Protein AF-F0V3X4-F1 (afdb_monomer_lite)

Organism: NCBI:txid319633

Foldseek 3Di:
DDDDDDDDDDDDDDDDDDDDDDDDPDDDDDPDDPPPPPPDPQDKDKDAVVWDDPDDQKTWQFWPAPDPVCQQTQKTKIKGAAPDDDDDASDPQWDKDWDDAPPRIIIIMTHDPQWKDKDKDKDFQAVFDKDAADALKKKKKFKAQAWKDKQVPDIHGHRMIIIHFDSHDRMITIHDDPDTRMMIMIMMIHTPDPDRDDYDD

Structure (mmCIF, N/CA/C/O backbone):
data_AF-F0V3X4-F1
#
_entry.id   AF-F0V3X4-F1
#
loop_
_atom_site.group_PDB
_atom_site.id
_atom_site.type_symbol
_atom_site.label_atom_id
_atom_site.label_alt_id
_atom_site.label_comp_id
_atom_site.label_asym_id
_atom_site.label_entity_id
_atom_site.label_seq_id
_atom_site.pdbx_PDB_ins_code
_atom_site.Cartn_x
_atom_site.Cartn_y
_atom_site.Cartn_z
_atom_site.occupancy
_atom_site.B_iso_or_equiv
_atom_site.auth_seq_id
_atom_site.auth_comp_id
_atom_site.auth_asym_id
_atom_site.auth_atom_id
_atom_site.pdbx_PDB_model_num
ATOM 1 N N . MET A 1 1 ? -48.731 44.830 19.935 1.00 39.81 1 MET A N 1
ATOM 2 C CA . MET A 1 1 ? -49.722 45.349 18.970 1.00 39.81 1 MET A CA 1
ATOM 3 C C . MET A 1 1 ? -49.772 44.363 17.802 1.00 39.81 1 MET A C 1
ATOM 5 O O . MET A 1 1 ? -48.757 44.225 17.143 1.00 39.81 1 MET A O 1
ATOM 9 N N . ARG A 1 2 ? -50.899 43.635 17.665 1.00 38.34 2 ARG A N 1
ATOM 10 C CA . ARG A 1 2 ? -51.378 42.778 16.542 1.00 38.34 2 ARG A CA 1
ATOM 11 C C . ARG A 1 2 ? -50.395 41.734 15.959 1.00 38.34 2 ARG A C 1
ATOM 13 O O . ARG A 1 2 ? -49.508 42.092 15.207 1.00 38.34 2 ARG A O 1
ATOM 20 N N . THR A 1 3 ? -50.407 40.462 16.377 1.00 37.03 3 THR A N 1
ATOM 21 C CA . THR A 1 3 ? -51.371 39.356 16.104 1.00 37.03 3 THR A CA 1
ATOM 22 C C . THR A 1 3 ? -51.399 38.887 14.644 1.00 37.03 3 THR A C 1
ATOM 24 O O . THR A 1 3 ? -52.042 39.546 13.839 1.00 37.03 3 THR A O 1
ATOM 27 N N . VAL A 1 4 ? -50.837 37.699 14.358 1.00 42.12 4 VAL A N 1
ATOM 28 C CA . VAL A 1 4 ? -51.401 36.679 13.442 1.00 42.12 4 VAL A CA 1
ATOM 29 C C . VAL A 1 4 ? -50.975 35.286 13.948 1.00 42.12 4 VAL A C 1
ATOM 31 O O . VAL A 1 4 ? -49.793 35.025 14.147 1.00 42.12 4 VAL A O 1
ATOM 34 N N . LEU A 1 5 ? -51.959 34.416 14.188 1.00 45.84 5 LEU A N 1
ATOM 35 C CA . LEU A 1 5 ? -51.861 32.982 14.512 1.00 45.84 5 LEU A CA 1
ATOM 36 C C . LEU A 1 5 ? -52.578 32.178 13.385 1.00 45.84 5 LEU A C 1
ATOM 38 O O . LEU A 1 5 ? -53.144 32.800 12.485 1.00 45.84 5 LEU A O 1
ATOM 42 N N . PRO A 1 6 ? -52.526 30.828 13.374 1.00 49.94 6 PRO A N 1
ATOM 43 C CA . PRO A 1 6 ? -52.265 30.008 12.188 1.00 49.94 6 PRO A CA 1
ATOM 44 C C . PRO A 1 6 ? -53.517 29.413 11.524 1.00 49.94 6 PRO A C 1
ATOM 46 O O . PRO A 1 6 ? -54.565 29.261 12.148 1.00 49.94 6 PRO A O 1
ATOM 49 N N . GLY A 1 7 ? -53.367 28.971 10.272 1.00 39.59 7 GLY A N 1
ATOM 50 C CA . GLY A 1 7 ? -54.366 28.184 9.544 1.00 39.59 7 GLY A CA 1
ATOM 51 C C . GLY A 1 7 ? -54.009 26.696 9.497 1.00 39.59 7 GLY A C 1
ATOM 52 O O . GLY A 1 7 ? -53.076 26.299 8.807 1.00 39.59 7 GLY A O 1
ATOM 53 N N . ARG A 1 8 ? -54.770 25.874 10.228 1.00 38.84 8 ARG A N 1
ATOM 54 C CA . ARG A 1 8 ? -54.878 24.413 10.054 1.00 38.84 8 ARG A CA 1
ATOM 55 C C . ARG A 1 8 ? -55.781 24.097 8.861 1.00 38.84 8 ARG A C 1
ATOM 57 O O . ARG A 1 8 ? -56.777 24.791 8.687 1.00 38.84 8 ARG A O 1
ATOM 64 N N . SER A 1 9 ? -55.532 22.986 8.162 1.00 39.38 9 SER A N 1
ATOM 65 C CA . SER A 1 9 ? -56.577 22.151 7.535 1.00 39.38 9 SER A CA 1
ATOM 66 C C . SER A 1 9 ? -56.034 20.762 7.152 1.00 39.38 9 SER A C 1
ATOM 68 O O . SER A 1 9 ? -55.260 20.620 6.214 1.00 39.38 9 SER A O 1
ATOM 70 N N . SER A 1 10 ? -56.468 19.739 7.890 1.00 42.16 10 SER A N 1
ATOM 71 C CA . SER A 1 10 ? -56.713 18.362 7.410 1.00 42.16 10 SER A CA 1
ATOM 72 C C . SER A 1 10 ? -58.240 18.178 7.422 1.00 42.16 10 SER A C 1
ATOM 74 O O . SER A 1 10 ? -58.879 18.874 8.222 1.00 42.16 10 SER A O 1
ATOM 76 N N . PRO A 1 11 ? -58.866 17.321 6.586 1.00 50.28 11 PRO A N 1
ATOM 77 C CA . 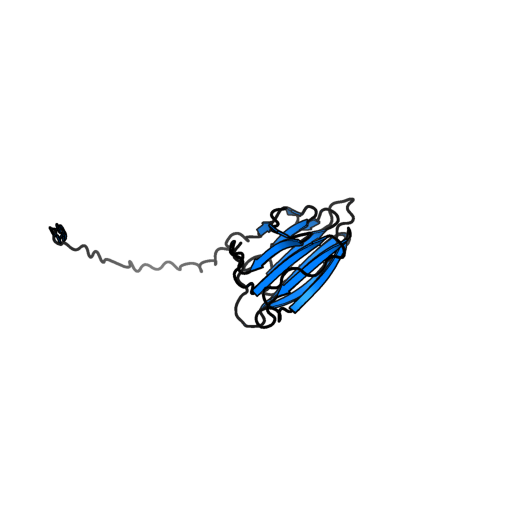PRO A 1 11 ? -58.963 15.861 6.824 1.00 50.28 11 PRO A CA 1
ATOM 78 C C . PRO A 1 11 ? -58.941 15.055 5.483 1.00 50.28 11 PRO A C 1
ATOM 80 O O . PRO A 1 11 ? -58.817 15.658 4.428 1.00 50.28 11 PRO A O 1
ATOM 83 N N . ILE A 1 12 ? -58.953 13.717 5.373 1.00 45.12 12 ILE A N 1
ATOM 84 C CA . ILE A 1 12 ? -59.981 12.717 5.742 1.00 45.12 12 ILE A CA 1
ATOM 85 C C . ILE A 1 12 ? -59.362 11.296 5.603 1.00 45.12 12 ILE A C 1
ATOM 87 O O . ILE A 1 12 ? -58.529 11.086 4.719 1.00 45.12 12 ILE A O 1
ATOM 91 N N . PRO A 1 13 ? -59.776 10.314 6.432 1.00 45.91 13 PRO A N 1
ATOM 92 C CA . PRO A 1 13 ? -59.294 8.933 6.420 1.00 45.91 13 PRO A CA 1
ATOM 93 C C . PRO A 1 13 ? -60.115 8.008 5.500 1.00 45.91 13 PRO A C 1
ATOM 95 O O . PRO A 1 13 ? -61.337 8.122 5.419 1.00 45.91 13 PRO A O 1
ATOM 98 N N . GLY A 1 14 ? -59.440 7.046 4.862 1.00 40.81 14 GLY A N 1
ATOM 99 C CA . GLY A 1 14 ? -60.039 5.990 4.039 1.00 40.81 14 GLY A CA 1
ATOM 100 C C . GLY A 1 14 ? -59.669 4.592 4.546 1.00 40.81 14 GLY A C 1
ATOM 101 O O . GLY A 1 14 ? -58.514 4.289 4.821 1.00 40.81 14 GLY A O 1
ATOM 102 N N . THR A 1 15 ? -60.695 3.773 4.711 1.00 38.06 15 THR A N 1
ATOM 103 C CA . THR A 1 15 ? -60.806 2.467 5.373 1.00 38.06 15 THR A CA 1
ATOM 104 C C . THR A 1 15 ? -60.194 1.256 4.645 1.00 38.06 15 THR A C 1
ATOM 106 O O . THR A 1 15 ? -60.275 1.162 3.429 1.00 38.06 15 THR A O 1
ATOM 109 N N . ARG A 1 16 ? -59.687 0.310 5.466 1.00 38.38 16 ARG A N 1
ATOM 110 C CA . ARG A 1 16 ? -59.656 -1.182 5.397 1.00 38.38 16 ARG A CA 1
ATOM 111 C C . ARG A 1 16 ? -59.785 -1.900 4.035 1.00 38.38 16 ARG A C 1
ATOM 113 O O . ARG A 1 16 ? -60.756 -1.686 3.328 1.00 38.38 16 ARG A O 1
ATOM 120 N N . VAL A 1 17 ? -58.974 -2.957 3.844 1.00 45.62 17 VAL A N 1
ATOM 121 C CA . VAL A 1 17 ? -59.360 -4.402 3.890 1.00 45.62 17 VAL A CA 1
ATOM 122 C C . VAL A 1 17 ? -58.099 -5.289 3.693 1.00 45.62 17 VAL A C 1
ATOM 124 O O . VAL A 1 17 ? -57.135 -4.827 3.084 1.00 45.62 17 VAL A O 1
ATOM 127 N N . PRO A 1 18 ? -58.044 -6.517 4.261 1.00 46.28 18 PRO A N 1
ATOM 128 C CA . PRO A 1 18 ? -56.826 -7.302 4.457 1.00 46.28 18 PRO A CA 1
ATOM 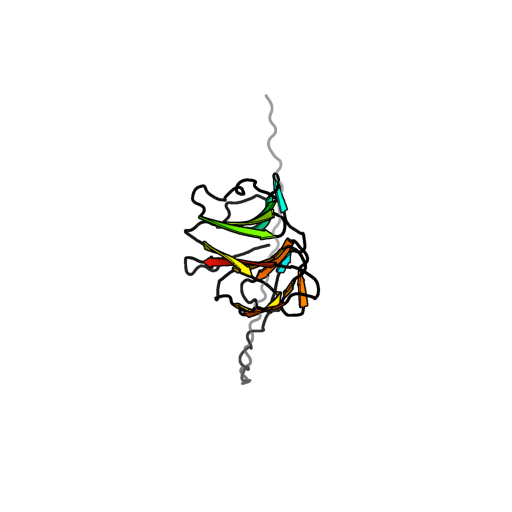129 C C . PRO A 1 18 ? -56.613 -8.377 3.379 1.00 46.28 18 PRO A C 1
ATOM 131 O O . PRO A 1 18 ? -57.564 -8.905 2.811 1.00 46.28 18 PRO A O 1
ATOM 134 N N . GLY A 1 19 ? -55.355 -8.766 3.169 1.00 34.97 19 GLY A N 1
ATOM 135 C CA . GLY A 1 19 ? -54.973 -9.860 2.275 1.00 34.97 19 GLY A CA 1
ATOM 136 C C . GLY A 1 19 ? -53.917 -10.763 2.900 1.00 34.97 19 GLY A C 1
ATOM 137 O O . GLY A 1 19 ? -52.775 -10.789 2.456 1.00 34.97 19 GLY A O 1
ATOM 138 N N . HIS A 1 20 ? -54.293 -11.512 3.939 1.00 39.47 20 HIS A N 1
ATOM 139 C CA . HIS A 1 20 ? -53.588 -12.747 4.271 1.00 39.47 20 HIS A CA 1
ATOM 140 C C . HIS A 1 20 ? -53.872 -13.766 3.166 1.00 39.47 20 HIS A C 1
ATOM 142 O O . HIS A 1 20 ? -54.989 -14.263 3.066 1.00 39.47 20 HIS A O 1
ATOM 148 N N . SER A 1 21 ? -52.852 -14.130 2.394 1.00 39.34 21 SER A N 1
ATOM 149 C CA . SER A 1 21 ? -52.841 -15.408 1.688 1.00 39.34 21 SER A CA 1
ATOM 150 C C . SER A 1 21 ? -51.636 -16.207 2.166 1.00 39.34 21 SER A C 1
ATOM 152 O O . SER A 1 21 ? -50.519 -16.077 1.676 1.00 39.34 21 SER A O 1
ATOM 154 N N . ARG A 1 22 ? -51.873 -16.989 3.224 1.00 41.50 22 ARG A N 1
ATOM 155 C CA . ARG A 1 22 ? -51.089 -18.185 3.527 1.00 41.50 22 ARG A CA 1
ATOM 156 C C . ARG A 1 22 ? -51.606 -19.296 2.627 1.00 41.50 22 ARG A C 1
ATOM 158 O O . ARG A 1 22 ? -52.813 -19.531 2.647 1.00 41.50 22 ARG A O 1
ATOM 165 N N . ARG A 1 23 ? -50.696 -20.005 1.955 1.00 43.06 23 ARG A N 1
ATOM 166 C CA . ARG A 1 23 ? -50.701 -21.458 1.666 1.00 43.06 23 ARG A CA 1
ATOM 167 C C . ARG A 1 23 ? -49.606 -21.762 0.627 1.00 43.06 23 ARG A C 1
ATOM 169 O O . ARG A 1 23 ? -49.283 -20.886 -0.163 1.00 43.06 23 ARG A O 1
ATOM 176 N N . PRO A 1 24 ? -49.131 -23.007 0.536 1.00 40.75 24 PRO A N 1
ATOM 177 C CA . PRO A 1 24 ? -48.511 -23.795 1.592 1.00 40.75 24 PRO A CA 1
ATOM 178 C C . PRO A 1 24 ? -47.100 -24.233 1.154 1.00 40.75 24 PRO A C 1
ATOM 180 O O . PRO A 1 24 ? -46.770 -24.243 -0.029 1.00 40.75 24 PRO A O 1
ATOM 183 N N . CYS A 1 25 ? -46.272 -24.618 2.122 1.00 39.03 25 CYS A N 1
ATOM 184 C CA . CYS A 1 25 ? -45.090 -25.423 1.849 1.00 39.03 25 CYS A CA 1
ATOM 185 C C . CYS A 1 25 ? -45.562 -26.740 1.218 1.00 39.03 25 CYS A C 1
ATOM 187 O O . CYS A 1 25 ? -46.263 -27.504 1.879 1.00 39.03 25 CYS A O 1
ATOM 189 N N . ASP A 1 26 ? -45.232 -26.972 -0.051 1.00 38.19 26 ASP A N 1
ATOM 190 C CA . ASP A 1 26 ? -45.401 -28.284 -0.665 1.00 38.19 26 ASP A CA 1
ATOM 191 C C . ASP A 1 26 ? -44.148 -29.100 -0.324 1.00 38.19 26 ASP A C 1
ATOM 193 O O . ASP A 1 26 ? -43.050 -28.873 -0.838 1.00 38.19 26 ASP A O 1
ATOM 197 N N . GLU A 1 27 ? -44.321 -29.990 0.648 1.00 50.16 27 GLU A N 1
ATOM 198 C CA . GLU A 1 27 ? -43.390 -31.040 1.029 1.00 50.16 27 GLU A CA 1
ATOM 199 C C . GLU A 1 27 ? -43.292 -32.056 -0.110 1.00 50.16 27 GLU A C 1
ATOM 201 O O . GLU A 1 27 ? -44.053 -33.020 -0.170 1.00 50.16 27 GLU A O 1
ATOM 206 N N . ARG A 1 28 ? -42.329 -31.885 -1.018 1.00 42.66 28 ARG A N 1
ATOM 207 C CA . ARG A 1 28 ? -41.809 -33.005 -1.811 1.00 42.66 28 ARG A CA 1
ATOM 208 C C . ARG A 1 28 ? -40.301 -32.914 -1.882 1.00 42.66 28 ARG A C 1
ATOM 210 O O . ARG A 1 28 ? -39.746 -31.929 -2.356 1.00 42.66 28 ARG A O 1
ATOM 217 N N . GLY A 1 29 ? -39.669 -33.959 -1.358 1.00 50.38 29 GLY A N 1
ATOM 218 C CA . GLY A 1 29 ? -38.230 -34.114 -1.264 1.00 50.38 29 GLY A CA 1
ATOM 219 C C . GLY A 1 29 ? -37.520 -33.813 -2.577 1.00 50.38 29 GLY A C 1
ATOM 220 O O . GLY A 1 29 ? -37.602 -34.568 -3.540 1.00 50.38 29 GLY A O 1
ATOM 221 N N . GLY A 1 30 ? -36.768 -32.724 -2.564 1.00 35.72 30 GLY A N 1
ATOM 222 C CA . GLY A 1 30 ? -35.579 -32.559 -3.372 1.00 35.72 30 GLY A CA 1
ATOM 223 C C . GLY A 1 30 ? -34.469 -32.206 -2.402 1.00 35.72 30 GLY A C 1
ATOM 224 O O . GLY A 1 30 ? -34.569 -31.196 -1.706 1.00 35.72 30 GLY A O 1
ATOM 225 N N . SER A 1 31 ? -33.444 -33.051 -2.310 1.00 39.97 31 SER A N 1
ATOM 226 C CA . SER A 1 31 ? -32.174 -32.660 -1.707 1.00 39.97 31 SER A CA 1
ATOM 227 C C . SER A 1 31 ? -31.752 -31.336 -2.329 1.00 39.97 31 SER A C 1
ATOM 229 O O . SER A 1 31 ? -31.384 -31.298 -3.502 1.00 39.97 31 SER A O 1
ATOM 231 N N . CYS A 1 32 ? -31.818 -30.248 -1.562 1.00 35.94 32 CYS A N 1
ATOM 232 C CA . CYS A 1 32 ? -31.071 -29.055 -1.912 1.00 35.94 32 CYS A CA 1
ATOM 233 C C . CYS A 1 32 ? -29.597 -29.477 -1.938 1.00 35.94 32 CYS A C 1
ATOM 235 O O . CYS A 1 32 ? -29.101 -29.937 -0.903 1.00 35.94 32 CYS A O 1
ATOM 237 N N . PRO A 1 33 ? -28.884 -29.355 -3.071 1.00 47.31 33 PRO A N 1
ATOM 238 C CA . PRO A 1 33 ? -27.436 -29.417 -3.014 1.00 47.31 33 PRO A CA 1
ATOM 239 C C . PRO A 1 33 ? -26.965 -28.329 -2.038 1.00 47.31 33 PRO A C 1
ATOM 241 O O . PRO A 1 33 ? -27.653 -27.307 -1.885 1.00 47.31 33 PRO A O 1
ATOM 244 N N . PRO A 1 34 ? -25.839 -28.531 -1.331 1.00 44.56 34 PRO A N 1
ATOM 245 C CA . PRO A 1 34 ? -25.285 -27.469 -0.513 1.00 44.56 34 PRO A CA 1
ATOM 246 C C . PRO A 1 34 ? -25.169 -26.238 -1.406 1.00 44.56 34 PRO A C 1
ATOM 248 O O . PRO A 1 34 ? -24.625 -26.320 -2.506 1.00 44.56 34 PRO A O 1
ATOM 251 N N . ARG A 1 35 ? -25.747 -25.116 -0.958 1.00 41.72 35 ARG A N 1
ATOM 252 C CA . ARG A 1 35 ? -25.438 -23.807 -1.526 1.00 41.72 35 ARG A CA 1
ATOM 253 C C . ARG A 1 35 ? -23.922 -23.707 -1.487 1.00 41.72 35 ARG A C 1
ATOM 255 O O . ARG A 1 35 ? -23.355 -23.472 -0.419 1.00 41.72 35 ARG A O 1
ATOM 262 N N . GLU A 1 36 ? -23.283 -23.912 -2.633 1.00 43.03 36 GLU A N 1
ATOM 263 C CA . GLU A 1 36 ? -21.977 -23.344 -2.890 1.00 43.03 36 GLU A CA 1
ATOM 264 C C . GLU A 1 36 ? -22.109 -21.895 -2.437 1.00 43.03 36 GLU A C 1
ATOM 266 O O . GLU A 1 36 ? -22.990 -21.160 -2.903 1.00 43.03 36 GLU A O 1
ATOM 271 N N . ARG A 1 37 ? -21.343 -21.520 -1.408 1.00 46.75 37 ARG A N 1
ATOM 272 C CA . ARG A 1 37 ? -21.146 -20.112 -1.099 1.00 46.75 37 ARG A CA 1
ATOM 273 C C . ARG A 1 37 ? -20.586 -19.547 -2.388 1.00 46.75 37 ARG A C 1
ATOM 275 O O . ARG A 1 37 ? -19.436 -19.820 -2.714 1.00 46.75 37 ARG A O 1
ATOM 282 N N . GLY A 1 38 ? -21.455 -18.898 -3.160 1.00 36.19 38 GLY A N 1
ATOM 283 C CA . GLY A 1 38 ? -21.085 -18.284 -4.414 1.00 36.19 38 GLY A CA 1
ATOM 284 C C . GLY A 1 38 ? -19.879 -17.421 -4.119 1.00 36.19 38 GLY A C 1
ATOM 285 O O . GLY A 1 38 ? -19.975 -16.510 -3.296 1.00 36.19 38 GLY A O 1
ATOM 286 N N . GLY A 1 39 ? -18.749 -17.774 -4.729 1.00 42.62 39 GLY A N 1
ATOM 287 C CA . GLY A 1 39 ? -17.610 -16.886 -4.810 1.00 42.62 39 GLY A CA 1
ATOM 288 C C . GLY A 1 39 ? -18.123 -15.619 -5.466 1.00 42.62 39 GLY A C 1
ATOM 289 O O . GLY A 1 39 ? -18.321 -15.577 -6.681 1.00 42.62 39 GLY A O 1
ATOM 290 N N . GLY A 1 40 ? -18.430 -14.616 -4.644 1.00 44.97 40 GLY A N 1
ATOM 291 C CA . GLY A 1 40 ? -18.593 -13.263 -5.133 1.00 44.97 40 GLY A CA 1
ATOM 292 C C . GLY A 1 40 ? -17.326 -12.909 -5.912 1.00 44.97 40 GLY A C 1
ATOM 293 O O . GLY A 1 40 ? -16.252 -13.427 -5.593 1.00 44.97 40 GLY A O 1
ATOM 294 N N . PRO A 1 41 ? -17.425 -12.095 -6.971 1.00 48.59 41 PRO A N 1
ATOM 295 C CA . PRO A 1 41 ? -16.242 -11.693 -7.716 1.00 48.59 41 PRO A CA 1
ATOM 296 C C . PRO A 1 41 ? -15.203 -11.121 -6.741 1.00 48.59 41 PRO A C 1
ATOM 298 O O . PRO A 1 41 ? -15.523 -10.190 -6.001 1.00 48.59 41 PRO A O 1
ATOM 301 N N . MET A 1 42 ? -13.991 -11.695 -6.732 1.00 58.16 42 MET A N 1
ATOM 302 C CA . MET A 1 42 ? -12.838 -11.153 -6.002 1.00 58.16 42 MET A CA 1
ATOM 303 C C . MET A 1 42 ? -12.709 -9.678 -6.377 1.00 58.16 42 MET A C 1
ATOM 305 O O . MET A 1 42 ? -12.552 -9.356 -7.561 1.00 58.16 42 MET A O 1
ATOM 309 N N . ARG A 1 43 ? -12.846 -8.775 -5.407 1.00 65.56 43 ARG A N 1
ATOM 310 C CA . ARG A 1 43 ? -12.933 -7.342 -5.682 1.00 65.56 43 ARG A CA 1
ATOM 311 C C . ARG A 1 43 ? -11.662 -6.647 -5.231 1.00 65.56 43 ARG A C 1
ATOM 313 O O . ARG A 1 43 ? -11.668 -5.836 -4.313 1.00 65.56 43 ARG A O 1
ATOM 320 N N . LEU A 1 44 ? -10.622 -6.876 -6.017 1.00 76.88 44 LEU A N 1
ATOM 321 C CA . LEU A 1 44 ? -9.403 -6.089 -5.975 1.00 76.88 44 LEU A CA 1
ATOM 322 C C . LEU A 1 44 ? -9.716 -4.638 -6.343 1.00 76.88 44 LEU A C 1
ATOM 324 O O . LEU A 1 44 ? -10.277 -4.383 -7.417 1.00 76.88 44 LEU A O 1
ATOM 328 N N . LEU A 1 45 ? -9.340 -3.683 -5.487 1.00 83.94 45 LEU A N 1
ATOM 329 C CA . LEU A 1 45 ? -9.498 -2.265 -5.808 1.00 83.94 45 LEU A CA 1
ATOM 330 C C . LEU A 1 45 ? -8.174 -1.650 -6.250 1.00 83.94 45 LEU A C 1
ATOM 332 O O . LEU A 1 45 ? -7.245 -1.481 -5.461 1.00 83.94 45 LEU A O 1
ATOM 336 N N . LEU A 1 46 ? -8.129 -1.266 -7.523 1.00 82.38 46 LEU A N 1
ATOM 337 C CA . LEU A 1 46 ? -7.033 -0.506 -8.106 1.00 82.38 46 LEU A CA 1
ATOM 338 C C . LEU A 1 46 ? -7.278 0.998 -7.928 1.00 82.38 46 LEU A C 1
ATOM 340 O O . LEU A 1 46 ? -8.290 1.528 -8.390 1.00 82.38 46 LEU A O 1
ATOM 344 N N . ARG A 1 47 ? -6.320 1.691 -7.312 1.00 80.06 47 ARG A N 1
ATOM 345 C CA . ARG A 1 47 ? -6.207 3.151 -7.288 1.00 80.06 47 ARG A CA 1
ATOM 346 C C . ARG A 1 47 ? -5.085 3.580 -8.221 1.00 80.06 47 ARG A C 1
ATOM 348 O O . ARG A 1 47 ? -3.926 3.673 -7.825 1.00 80.06 47 ARG A O 1
ATOM 355 N N . ALA A 1 48 ? -5.460 3.847 -9.467 1.00 79.25 48 ALA A N 1
ATOM 356 C CA . ALA A 1 48 ? -4.539 4.372 -10.461 1.00 79.25 48 ALA A CA 1
ATOM 357 C C . ALA A 1 48 ? -4.499 5.902 -10.376 1.00 79.25 48 ALA A C 1
ATOM 359 O O . ALA A 1 48 ? -5.488 6.548 -10.724 1.00 79.25 48 ALA A O 1
ATOM 360 N N . ASN A 1 49 ? -3.399 6.470 -9.873 1.00 67.94 49 ASN A N 1
ATOM 361 C CA . ASN A 1 49 ? -3.172 7.918 -9.736 1.00 67.94 49 ASN A CA 1
ATOM 362 C C . ASN A 1 49 ? -4.352 8.729 -9.142 1.00 67.94 49 ASN A C 1
ATOM 364 O O . ASN A 1 49 ? -4.465 9.936 -9.349 1.00 67.94 49 ASN A O 1
ATOM 368 N N . ALA A 1 50 ? -5.231 8.076 -8.378 1.00 70.31 50 ALA A N 1
ATOM 369 C CA . ALA A 1 50 ? -6.411 8.672 -7.749 1.00 70.31 50 ALA A CA 1
ATOM 370 C C . ALA A 1 50 ? -6.107 9.178 -6.328 1.00 70.31 50 ALA A C 1
ATOM 372 O O . ALA A 1 50 ? -7.006 9.302 -5.495 1.00 70.31 50 ALA A O 1
ATOM 373 N N . HIS A 1 51 ? -4.826 9.421 -6.045 1.00 83.06 51 HIS A N 1
ATOM 374 C CA . HIS A 1 51 ? -4.347 9.823 -4.731 1.00 83.06 51 HIS A CA 1
ATOM 375 C C . HIS A 1 51 ? -4.875 11.200 -4.374 1.00 83.06 51 HIS A C 1
ATOM 377 O O . HIS A 1 51 ? -4.907 12.120 -5.197 1.00 83.06 51 HIS A O 1
ATOM 383 N N . ARG A 1 52 ? -5.267 11.364 -3.116 1.00 81.06 52 ARG A N 1
ATOM 384 C CA . ARG A 1 52 ? -5.748 12.646 -2.617 1.00 81.06 52 ARG A CA 1
ATOM 385 C C . ARG A 1 52 ? -4.547 13.480 -2.187 1.00 81.06 52 ARG A C 1
ATOM 387 O O . ARG A 1 52 ? -3.792 13.074 -1.310 1.00 81.06 52 ARG A O 1
ATOM 394 N N . HIS A 1 53 ? -4.371 14.666 -2.768 1.00 82.06 53 HIS A N 1
ATOM 395 C CA . HIS A 1 53 ? -3.379 15.620 -2.262 1.00 82.06 53 HIS A CA 1
ATOM 396 C C . HIS A 1 53 ? -3.822 16.123 -0.884 1.00 82.06 53 HIS A C 1
ATOM 398 O O . HIS A 1 53 ? -4.939 16.622 -0.726 1.00 82.06 53 HIS A O 1
ATOM 404 N N . VAL A 1 54 ? -2.973 15.957 0.130 1.00 77.44 54 VAL A N 1
ATOM 405 C CA . VAL A 1 54 ? -3.293 16.338 1.520 1.00 77.44 54 VAL A CA 1
ATOM 406 C C . VAL A 1 54 ? -2.606 17.640 1.933 1.00 77.44 54 VAL A C 1
ATOM 408 O O . VAL A 1 54 ? -2.989 18.255 2.923 1.00 77.44 54 VAL A O 1
ATOM 411 N N . GLY A 1 55 ? -1.663 18.119 1.125 1.00 72.50 55 GLY A N 1
ATOM 412 C CA . GLY A 1 55 ? -0.918 19.346 1.368 1.00 72.50 55 GLY A CA 1
ATOM 413 C C . GLY A 1 55 ? 0.574 19.140 1.141 1.00 72.50 55 GLY A C 1
ATOM 414 O O . GLY A 1 55 ? 1.103 18.038 1.282 1.00 72.50 55 GLY A O 1
ATOM 415 N N . GLY A 1 56 ? 1.269 20.213 0.760 1.00 77.69 56 GLY A N 1
ATOM 416 C CA . GLY A 1 56 ? 2.707 20.165 0.496 1.00 77.69 56 GLY A CA 1
ATOM 417 C C . GLY A 1 56 ? 3.079 19.077 -0.520 1.00 77.69 56 GLY A C 1
ATOM 418 O O . GLY A 1 56 ? 2.606 19.097 -1.653 1.00 77.69 56 GLY A O 1
ATOM 419 N N . ALA A 1 57 ? 3.935 18.145 -0.098 1.00 82.81 57 ALA A N 1
ATOM 420 C CA . ALA A 1 57 ? 4.440 17.024 -0.894 1.00 82.81 57 ALA A CA 1
ATOM 421 C C . ALA A 1 57 ? 3.839 15.663 -0.475 1.00 82.81 57 ALA A C 1
ATOM 423 O O . ALA A 1 57 ? 4.456 14.629 -0.716 1.00 82.81 57 ALA A O 1
ATOM 424 N N . CYS A 1 58 ? 2.673 15.672 0.181 1.00 87.25 58 CYS A N 1
ATOM 425 C CA . CYS A 1 58 ? 2.007 14.487 0.716 1.00 87.25 58 CYS A CA 1
ATOM 426 C C . CYS A 1 58 ? 0.783 14.091 -0.124 1.00 87.25 58 CYS A C 1
ATOM 428 O O . CYS A 1 58 ? -0.111 14.910 -0.384 1.00 87.25 58 CYS A O 1
ATOM 430 N N . TRP A 1 59 ? 0.741 12.816 -0.504 1.00 89.12 59 TRP A N 1
ATOM 431 C CA . TRP A 1 59 ? -0.336 12.191 -1.261 1.00 89.12 59 TRP A CA 1
ATOM 432 C C . TRP A 1 59 ? -0.895 11.003 -0.485 1.00 89.12 59 TRP A C 1
ATOM 434 O O . TRP A 1 59 ? -0.184 10.039 -0.222 1.00 89.12 59 TRP A O 1
ATOM 444 N N . GLU A 1 60 ? -2.172 11.062 -0.127 1.00 89.62 60 GLU A N 1
ATOM 445 C CA . GLU A 1 60 ? -2.882 9.964 0.524 1.00 89.62 60 GLU A CA 1
ATOM 446 C C . GLU A 1 60 ? -3.287 8.920 -0.516 1.00 89.62 60 GLU A C 1
ATOM 448 O O . GLU A 1 60 ? -3.978 9.227 -1.492 1.00 89.62 60 GLU A O 1
ATOM 453 N N . VAL A 1 61 ? -2.855 7.683 -0.277 1.00 90.56 61 VAL A N 1
ATOM 454 C CA . VAL A 1 61 ? -3.122 6.518 -1.126 1.00 90.56 61 VAL A CA 1
ATOM 455 C C . VAL A 1 61 ? -4.394 5.813 -0.662 1.00 90.56 61 VAL A C 1
ATOM 457 O O . VAL A 1 61 ? -5.301 5.539 -1.453 1.00 90.56 61 VAL A O 1
ATOM 460 N N . ALA A 1 62 ? -4.478 5.537 0.639 1.00 89.19 62 ALA A N 1
ATOM 461 C CA . ALA A 1 62 ? -5.614 4.888 1.278 1.00 89.19 62 ALA A CA 1
ATOM 462 C C . ALA A 1 62 ? -5.687 5.288 2.757 1.00 89.19 62 ALA A C 1
ATOM 464 O O . ALA A 1 62 ? -4.660 5.509 3.395 1.00 89.19 62 ALA A O 1
ATOM 465 N N . ALA A 1 63 ? -6.893 5.347 3.309 1.00 87.69 63 ALA A N 1
ATOM 466 C CA . ALA A 1 63 ? -7.130 5.580 4.729 1.00 87.69 63 ALA A CA 1
ATOM 467 C C . ALA A 1 63 ? -8.403 4.853 5.166 1.00 87.69 63 ALA A C 1
ATOM 469 O O . ALA A 1 63 ? -9.261 4.559 4.331 1.00 87.69 63 ALA A O 1
ATOM 470 N N . SER A 1 64 ? -8.562 4.604 6.465 1.00 85.12 64 SER A N 1
ATOM 471 C CA . SER A 1 64 ? -9.854 4.199 7.022 1.00 85.12 64 SER A CA 1
ATOM 472 C C . SER A 1 64 ? -10.211 4.996 8.276 1.00 85.12 64 SER A C 1
ATOM 474 O O . SER A 1 64 ? -9.376 5.091 9.176 1.00 85.12 64 SER A O 1
ATOM 476 N N . PRO A 1 65 ? -11.443 5.532 8.371 1.00 75.38 65 PRO A N 1
ATOM 477 C CA . PRO A 1 65 ? -12.451 5.517 7.309 1.00 75.38 65 PRO A CA 1
ATOM 478 C C . PRO A 1 65 ? -12.056 6.478 6.167 1.00 75.38 65 PRO A C 1
ATOM 480 O O . PRO A 1 65 ? -11.573 7.582 6.434 1.00 75.38 65 PRO A O 1
ATOM 483 N N . ASP A 1 66 ? -12.261 6.095 4.898 1.00 72.19 66 ASP A N 1
ATOM 484 C CA . ASP A 1 66 ? -11.999 6.986 3.752 1.00 72.19 66 ASP A CA 1
ATOM 485 C C . ASP A 1 66 ? -13.154 7.982 3.600 1.00 72.19 66 ASP A C 1
ATOM 487 O O . ASP A 1 66 ? -14.043 7.869 2.758 1.00 72.19 66 ASP A O 1
ATOM 491 N N . THR A 1 67 ? -13.202 8.955 4.505 1.00 66.44 67 THR A N 1
ATOM 492 C CA . THR A 1 67 ? -14.225 9.998 4.468 1.00 66.44 67 THR A CA 1
ATOM 493 C C . THR A 1 67 ? -13.678 11.253 3.794 1.00 66.44 67 THR A C 1
ATOM 495 O O . THR A 1 67 ? -12.550 11.674 4.077 1.00 66.44 67 THR A O 1
ATOM 498 N N . PRO A 1 68 ? -14.491 11.957 2.983 1.00 64.12 68 PRO A N 1
ATOM 499 C CA . PRO A 1 68 ? -14.127 13.284 2.486 1.00 64.12 68 PRO A CA 1
ATOM 500 C C . PRO A 1 68 ? -13.890 14.301 3.614 1.00 64.12 68 PRO A C 1
ATOM 502 O O . PRO A 1 68 ? -13.209 15.303 3.419 1.00 64.12 68 PRO A O 1
ATOM 505 N N . ARG A 1 69 ? -14.479 14.057 4.796 1.00 63.50 69 ARG A N 1
ATOM 506 C CA . ARG A 1 69 ? -14.455 14.956 5.960 1.00 63.50 69 ARG A CA 1
ATOM 507 C C . ARG A 1 69 ? -13.278 14.728 6.912 1.00 63.50 69 ARG A C 1
ATOM 509 O O . ARG A 1 69 ? -13.205 15.443 7.906 1.00 63.50 69 ARG A O 1
ATOM 516 N N . ARG A 1 70 ? -12.369 13.790 6.610 1.00 62.69 70 ARG A N 1
ATOM 517 C CA . ARG A 1 70 ? -11.200 13.469 7.452 1.00 62.69 70 ARG A CA 1
ATOM 518 C C . ARG A 1 70 ? -11.595 13.148 8.900 1.00 62.69 70 ARG A C 1
ATOM 520 O O . ARG A 1 70 ? -11.020 13.676 9.850 1.00 62.69 70 ARG A O 1
ATOM 527 N N . GLU A 1 71 ? -12.627 12.321 9.068 1.00 64.88 71 GLU A N 1
ATOM 528 C CA . GLU A 1 71 ? -12.933 11.736 10.378 1.00 64.88 71 GLU A CA 1
ATOM 529 C C . GLU A 1 71 ? -11.702 10.997 10.923 1.00 64.88 71 GLU A C 1
ATOM 531 O O . GLU A 1 71 ? -10.833 10.595 10.152 1.00 64.88 71 GLU A O 1
ATOM 536 N N . ARG A 1 72 ? -11.600 10.847 12.252 1.00 63.19 72 ARG A N 1
ATOM 537 C CA . ARG A 1 72 ? -10.406 10.265 12.886 1.00 63.19 72 ARG A CA 1
ATOM 538 C C . ARG A 1 72 ? -10.088 8.900 12.277 1.00 63.19 72 ARG A C 1
ATOM 540 O O . ARG A 1 72 ? -10.866 7.961 12.436 1.00 63.19 72 ARG A O 1
ATOM 547 N N . TRP A 1 73 ? -8.946 8.816 11.598 1.00 69.31 73 TRP A N 1
ATOM 548 C CA . TRP A 1 73 ? -8.530 7.593 10.931 1.00 69.31 73 TRP A CA 1
ATOM 549 C C . TRP A 1 73 ? -8.021 6.558 11.931 1.00 69.31 73 TRP A C 1
ATOM 551 O O . TRP A 1 73 ? -7.231 6.863 12.819 1.00 69.31 73 TRP A O 1
ATOM 561 N N . GLN A 1 74 ? -8.443 5.312 11.755 1.00 78.75 74 GLN A N 1
ATOM 562 C CA . GLN A 1 74 ? -7.767 4.165 12.353 1.00 78.75 74 GLN A CA 1
ATOM 563 C C . GLN A 1 74 ? -6.384 3.992 11.726 1.00 78.75 74 GLN A C 1
ATOM 565 O O . GLN A 1 74 ? -5.441 3.605 12.406 1.00 78.75 74 GLN A O 1
ATOM 570 N N . TRP A 1 75 ? -6.247 4.312 10.438 1.00 88.69 75 TRP A N 1
ATOM 571 C CA . TRP A 1 75 ? -4.976 4.269 9.728 1.00 88.69 75 TRP A CA 1
ATOM 572 C C . TRP A 1 75 ? -5.002 5.104 8.446 1.00 88.69 75 TRP A C 1
ATOM 574 O O . TRP A 1 75 ? -6.061 5.360 7.871 1.00 88.69 75 TRP A O 1
ATOM 584 N N . GLN A 1 76 ? -3.817 5.490 7.985 1.00 89.88 76 GLN A N 1
ATOM 585 C CA . GLN A 1 76 ? -3.577 6.222 6.748 1.00 89.88 76 GLN A CA 1
ATOM 586 C C . GLN A 1 76 ? -2.262 5.755 6.114 1.00 89.88 76 GLN A C 1
ATOM 588 O O . GLN A 1 76 ? -1.278 5.527 6.817 1.00 89.88 76 GLN A O 1
ATOM 593 N N . VAL A 1 77 ? -2.252 5.643 4.787 1.00 92.62 77 VAL A N 1
ATOM 594 C CA . VAL A 1 77 ? -1.079 5.357 3.959 1.00 92.62 77 VAL A CA 1
ATOM 595 C C . VAL A 1 77 ? -0.838 6.536 3.023 1.00 92.62 77 VAL A C 1
ATOM 597 O O . VAL A 1 77 ? -1.719 6.908 2.242 1.00 92.62 77 VAL A O 1
ATOM 600 N N . CYS A 1 78 ? 0.367 7.093 3.080 1.00 92.69 78 CYS A N 1
ATOM 601 C CA . CYS A 1 78 ? 0.773 8.272 2.327 1.00 92.69 78 CYS A CA 1
ATOM 602 C C . CYS A 1 78 ? 2.072 8.035 1.551 1.00 92.69 78 CYS A C 1
ATOM 604 O O . CYS A 1 78 ? 2.951 7.293 1.985 1.00 92.69 78 CYS A O 1
ATOM 606 N N . LEU A 1 79 ? 2.208 8.737 0.428 1.00 92.75 79 LEU A N 1
ATOM 607 C CA . LEU A 1 79 ? 3.466 8.954 -0.277 1.00 92.75 79 LEU A CA 1
ATOM 608 C C . LEU A 1 79 ? 3.950 10.379 -0.001 1.00 92.75 79 LEU A C 1
ATOM 610 O O . LEU A 1 79 ? 3.222 11.350 -0.220 1.00 92.75 79 LEU A O 1
ATOM 614 N N . LEU A 1 80 ? 5.185 10.496 0.474 1.00 91.69 80 LEU A N 1
ATOM 615 C CA . LEU A 1 80 ? 5.858 11.754 0.778 1.00 91.69 80 LEU A CA 1
ATOM 616 C C . LEU A 1 80 ? 6.979 11.968 -0.239 1.00 91.69 80 LEU A C 1
ATOM 618 O O . LEU A 1 80 ? 7.858 11.117 -0.361 1.00 91.69 80 LEU A O 1
ATOM 622 N N . ALA A 1 81 ? 6.967 13.086 -0.965 1.00 87.44 81 ALA A N 1
ATOM 623 C CA . ALA A 1 81 ? 8.061 13.426 -1.874 1.00 87.44 81 ALA A CA 1
ATOM 624 C C . ALA A 1 81 ? 9.137 14.282 -1.178 1.00 87.44 81 ALA A C 1
ATOM 626 O O . ALA A 1 81 ? 8.842 15.339 -0.606 1.00 87.44 81 ALA A O 1
ATOM 627 N N . GLY A 1 82 ? 10.397 13.857 -1.303 1.00 76.56 82 GLY A N 1
ATOM 628 C CA . GLY A 1 82 ? 11.572 14.523 -0.744 1.00 76.56 82 GLY A CA 1
ATOM 629 C C . GLY A 1 82 ? 11.750 14.309 0.761 1.00 76.56 82 GLY A C 1
ATOM 630 O O . GLY A 1 82 ? 11.047 13.529 1.391 1.00 76.56 82 GLY A O 1
ATOM 631 N N . ASP A 1 83 ? 12.686 15.056 1.347 1.00 64.56 83 ASP A N 1
ATOM 632 C CA . ASP A 1 83 ? 13.084 14.949 2.763 1.00 64.56 83 ASP A CA 1
ATOM 633 C C . ASP A 1 83 ? 12.135 15.710 3.716 1.00 64.56 83 ASP A C 1
ATOM 635 O O . ASP A 1 83 ? 12.534 16.299 4.723 1.00 64.56 83 ASP A O 1
ATOM 639 N N . ARG A 1 84 ? 10.857 15.816 3.338 1.00 62.59 84 ARG A N 1
ATOM 640 C CA . ARG A 1 84 ? 9.857 16.562 4.108 1.00 62.59 84 ARG A CA 1
ATOM 641 C C . ARG A 1 84 ? 9.240 15.681 5.188 1.00 62.59 84 ARG A C 1
ATOM 643 O O . ARG A 1 84 ? 9.124 14.473 5.027 1.00 62.59 84 ARG A O 1
ATOM 650 N N . GLY A 1 85 ? 8.860 16.338 6.285 1.00 63.91 85 GLY A N 1
ATOM 651 C CA . GLY A 1 85 ? 8.339 15.701 7.491 1.00 63.91 85 GLY A CA 1
ATOM 652 C C . GLY A 1 85 ? 7.069 14.869 7.288 1.00 63.91 85 GLY A C 1
ATOM 653 O O . GLY A 1 85 ? 6.491 14.806 6.207 1.00 63.91 85 GLY A O 1
ATOM 654 N N . HIS A 1 86 ? 6.650 14.242 8.381 1.00 70.69 86 HIS A N 1
ATOM 655 C CA . HIS A 1 86 ? 5.540 13.293 8.448 1.00 70.69 86 HIS A CA 1
ATOM 656 C C . HIS A 1 86 ? 4.200 13.859 7.953 1.00 70.69 86 HIS A C 1
ATOM 658 O O . HIS A 1 86 ? 3.925 15.053 8.108 1.00 70.69 86 HIS A O 1
ATOM 664 N N . ALA A 1 87 ? 3.331 12.990 7.423 1.00 75.94 87 ALA A N 1
ATOM 665 C CA . ALA A 1 87 ? 1.941 13.346 7.146 1.00 75.94 87 ALA A CA 1
ATOM 666 C C . ALA A 1 87 ? 1.200 13.670 8.453 1.00 75.94 87 ALA A C 1
ATOM 668 O O . ALA A 1 87 ? 1.575 13.180 9.522 1.00 75.94 87 ALA A O 1
ATOM 669 N N . ASP A 1 88 ? 0.119 14.446 8.395 1.00 73.31 88 ASP A N 1
ATOM 670 C CA . ASP A 1 88 ? -0.742 14.639 9.567 1.00 73.31 88 ASP A CA 1
ATOM 671 C C . ASP A 1 88 ? -1.277 13.286 10.054 1.00 73.31 88 ASP A C 1
ATOM 673 O O . ASP A 1 88 ? -1.896 12.548 9.295 1.00 73.31 88 ASP A O 1
ATOM 677 N N . ALA A 1 89 ? -1.021 12.945 11.320 1.00 67.00 89 ALA A N 1
ATOM 678 C CA . ALA A 1 89 ? -1.519 11.697 11.890 1.00 67.00 89 ALA A CA 1
ATOM 679 C C . ALA A 1 89 ? -2.949 11.854 12.412 1.00 67.00 89 ALA A C 1
ATOM 681 O O . ALA A 1 89 ? -3.314 12.919 12.919 1.00 67.00 89 ALA A O 1
ATOM 682 N N . PRO A 1 90 ? -3.724 10.757 12.427 1.00 62.47 90 PRO A N 1
ATOM 683 C CA . PRO A 1 90 ? -5.056 10.744 13.024 1.00 62.47 90 PRO A CA 1
ATOM 684 C C . PRO A 1 90 ? -5.072 11.022 14.532 1.00 62.47 90 PRO A C 1
ATOM 686 O O . PRO A 1 90 ? -6.095 11.440 15.079 1.00 62.47 90 PRO A O 1
ATOM 689 N N . SER A 1 91 ? -3.953 10.785 15.221 1.00 70.81 91 SER A N 1
ATOM 690 C CA . SER A 1 91 ? -3.780 11.091 16.639 1.00 70.81 91 SER A CA 1
ATOM 691 C C . SER A 1 91 ? -2.301 11.341 16.974 1.00 70.81 91 SER A C 1
ATOM 693 O O . SER A 1 91 ? -1.420 10.840 16.272 1.00 70.81 91 SER A O 1
ATOM 695 N N . PRO A 1 92 ? -1.992 12.068 18.064 1.00 74.62 92 PRO A N 1
ATOM 696 C CA . PRO A 1 92 ? -0.613 12.229 18.534 1.00 74.62 92 PRO A CA 1
ATOM 697 C C . PRO A 1 92 ? 0.017 10.914 19.021 1.00 74.62 92 PRO A C 1
ATOM 699 O O . PRO A 1 92 ? 1.233 10.835 19.152 1.00 74.62 92 PRO A O 1
ATOM 702 N N . THR A 1 93 ? -0.796 9.890 19.289 1.00 82.44 93 THR A N 1
ATOM 703 C CA . THR A 1 93 ? -0.362 8.554 19.718 1.00 82.44 93 THR A CA 1
ATOM 704 C C . THR A 1 93 ? -0.278 7.560 18.562 1.00 82.44 93 THR A C 1
ATOM 706 O O . THR A 1 93 ? -0.068 6.374 18.804 1.00 82.44 93 THR A O 1
ATOM 709 N N . ALA A 1 94 ? -0.473 8.010 17.319 1.00 87.62 94 ALA A N 1
ATOM 710 C CA . ALA A 1 94 ? -0.404 7.136 16.162 1.00 87.62 94 ALA A CA 1
ATOM 711 C C . ALA A 1 94 ? 1.002 6.538 16.028 1.00 87.62 94 ALA A C 1
ATOM 713 O O . ALA A 1 94 ? 2.007 7.255 16.045 1.00 87.62 94 ALA A O 1
ATOM 714 N N . LEU A 1 95 ? 1.061 5.221 15.857 1.00 91.44 95 LEU A N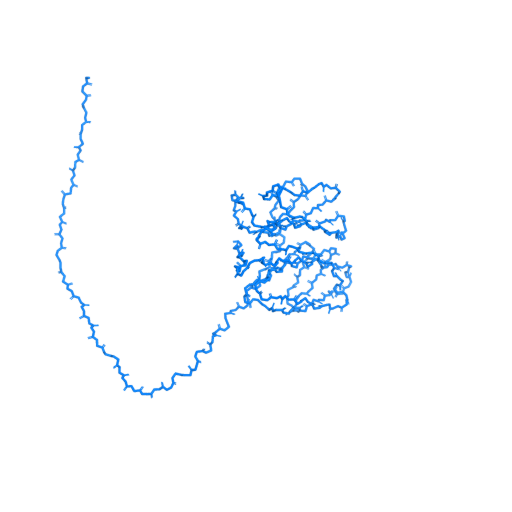 1
ATOM 715 C CA . LEU A 1 95 ? 2.280 4.539 15.464 1.00 91.44 95 LEU A CA 1
ATOM 716 C C . LEU A 1 95 ? 2.569 4.868 14.000 1.00 91.44 95 LEU A C 1
ATOM 718 O O . LEU A 1 95 ? 1.670 4.815 13.159 1.00 91.44 95 LEU A O 1
ATOM 722 N N . ARG A 1 96 ? 3.829 5.194 13.706 1.00 92.25 96 ARG A N 1
ATOM 723 C CA . ARG A 1 96 ? 4.295 5.493 12.354 1.00 92.25 96 ARG A CA 1
ATOM 724 C C . ARG A 1 96 ? 5.354 4.504 11.910 1.00 92.25 96 ARG A C 1
ATOM 726 O O . ARG A 1 96 ? 6.315 4.255 12.634 1.00 92.25 96 ARG A O 1
ATOM 733 N N . VAL A 1 97 ? 5.189 3.993 10.700 1.00 95.19 97 VAL A N 1
ATOM 734 C CA . VAL A 1 97 ? 6.173 3.159 10.011 1.00 95.19 97 VAL A CA 1
ATOM 735 C C . VAL A 1 97 ? 6.407 3.774 8.643 1.00 95.19 97 VAL A C 1
ATOM 737 O O . VAL A 1 97 ? 5.453 4.110 7.946 1.00 95.19 97 VAL A O 1
ATOM 740 N N . ALA A 1 98 ? 7.668 3.944 8.265 1.00 94.56 98 ALA A N 1
ATOM 741 C CA . ALA A 1 98 ? 8.030 4.533 6.988 1.00 94.56 98 ALA A CA 1
ATOM 742 C C . ALA A 1 98 ? 9.148 3.734 6.324 1.00 94.56 98 ALA A C 1
ATOM 744 O O . ALA A 1 98 ? 10.026 3.201 7.005 1.00 94.56 98 ALA A O 1
ATOM 745 N N . ALA A 1 99 ? 9.117 3.673 4.996 1.00 95.12 99 ALA A N 1
ATOM 746 C CA . ALA A 1 99 ? 10.170 3.061 4.202 1.00 95.12 99 ALA A CA 1
ATOM 747 C C . ALA A 1 99 ? 10.508 3.947 2.994 1.00 95.12 99 ALA A C 1
ATOM 749 O O . ALA A 1 99 ? 9.596 4.430 2.312 1.00 95.12 99 ALA A O 1
ATOM 750 N N . PRO A 1 100 ? 11.803 4.164 2.706 1.00 94.19 100 PRO A N 1
ATOM 751 C CA . PRO A 1 100 ? 12.210 4.889 1.516 1.00 94.19 100 PRO A CA 1
ATOM 752 C C . PRO A 1 100 ? 11.915 4.064 0.258 1.00 94.19 100 PRO A C 1
ATOM 754 O O . PRO A 1 100 ? 12.093 2.845 0.224 1.00 94.19 100 PRO A O 1
ATOM 757 N N . LEU A 1 101 ? 11.506 4.758 -0.794 1.00 92.50 101 LEU A N 1
ATOM 758 C CA . LEU A 1 101 ? 11.263 4.248 -2.136 1.00 92.50 101 LEU A CA 1
ATOM 759 C C . LEU A 1 101 ? 12.192 4.953 -3.143 1.00 92.50 101 LEU A C 1
ATOM 761 O O . LEU A 1 101 ? 12.752 6.017 -2.849 1.00 92.50 101 LEU A O 1
ATOM 765 N N . PRO A 1 102 ? 12.382 4.384 -4.347 1.00 88.75 102 PRO A N 1
ATOM 766 C CA . PRO A 1 102 ? 13.106 5.054 -5.421 1.00 88.75 102 PRO A CA 1
ATOM 767 C C . PRO A 1 102 ? 12.605 6.480 -5.706 1.00 88.75 102 PRO A C 1
ATOM 769 O O . PRO A 1 102 ? 11.446 6.821 -5.479 1.00 88.75 102 PRO A O 1
ATOM 772 N N . GLY A 1 103 ? 13.497 7.328 -6.227 1.00 84.88 103 GLY A N 1
ATOM 773 C CA . GLY A 1 103 ? 13.147 8.698 -6.625 1.00 84.88 103 GLY A CA 1
ATOM 774 C C . GLY A 1 103 ? 12.973 9.685 -5.465 1.00 84.88 103 GLY A C 1
ATOM 775 O O . GLY A 1 103 ? 12.397 10.750 -5.664 1.00 84.88 103 GLY A O 1
ATOM 776 N N . GLY A 1 104 ? 13.458 9.351 -4.263 1.00 87.69 104 GLY A N 1
ATOM 777 C CA . GLY A 1 104 ? 13.347 10.224 -3.088 1.00 87.69 104 GLY A CA 1
ATOM 778 C C . GLY A 1 104 ? 11.925 10.307 -2.533 1.00 87.69 104 GLY A C 1
ATOM 779 O O . GLY A 1 104 ? 11.564 11.308 -1.917 1.00 87.69 104 GLY A O 1
ATOM 780 N N . THR A 1 105 ? 11.114 9.280 -2.788 1.00 90.94 105 THR A N 1
ATOM 781 C CA . THR A 1 105 ? 9.773 9.138 -2.217 1.00 90.94 105 THR A CA 1
ATOM 782 C C . THR A 1 105 ? 9.856 8.286 -0.957 1.00 90.94 105 THR A C 1
ATOM 784 O O . THR A 1 105 ? 10.650 7.355 -0.894 1.00 90.94 105 THR A O 1
ATOM 787 N N . THR A 1 106 ? 9.016 8.556 0.031 1.00 94.06 106 THR A N 1
ATOM 788 C CA . THR A 1 106 ? 8.856 7.721 1.224 1.00 94.06 106 THR A CA 1
ATOM 789 C C . THR A 1 106 ? 7.408 7.271 1.309 1.00 94.06 106 THR A C 1
ATOM 791 O O . THR A 1 106 ? 6.502 8.099 1.214 1.00 94.06 106 THR A O 1
ATOM 794 N N . VAL A 1 107 ? 7.175 5.972 1.494 1.00 95.12 107 VAL A N 1
ATOM 795 C CA . VAL A 1 107 ? 5.864 5.490 1.940 1.00 95.12 107 VAL A CA 1
ATOM 796 C C . VAL A 1 107 ? 5.808 5.614 3.455 1.00 95.12 107 VAL A C 1
ATOM 798 O O . VAL A 1 107 ? 6.709 5.153 4.154 1.00 95.12 107 VAL A O 1
ATOM 801 N N . GLU A 1 108 ? 4.759 6.247 3.960 1.00 94.62 108 GLU A N 1
ATOM 802 C CA . GLU A 1 108 ? 4.485 6.373 5.385 1.00 94.62 108 GLU A CA 1
ATOM 803 C C . GLU A 1 108 ? 3.120 5.771 5.703 1.00 94.62 108 GLU A C 1
ATOM 805 O O . GLU A 1 108 ? 2.139 5.989 4.993 1.00 94.62 108 GLU A O 1
ATOM 810 N N . VAL A 1 109 ? 3.064 5.039 6.808 1.00 94.12 109 VAL A N 1
ATOM 811 C CA . VAL A 1 109 ? 1.841 4.511 7.395 1.00 94.12 109 VAL A CA 1
ATOM 812 C C . VAL A 1 109 ? 1.712 5.086 8.792 1.00 94.12 109 VAL A C 1
ATOM 814 O O . VAL A 1 109 ? 2.615 4.917 9.610 1.00 94.12 109 VAL A O 1
ATOM 817 N N . ALA A 1 110 ? 0.593 5.743 9.072 1.00 91.88 110 ALA A N 1
ATOM 818 C CA . ALA A 1 110 ? 0.224 6.192 10.409 1.00 91.88 110 ALA A CA 1
ATOM 819 C C . ALA A 1 110 ? -1.027 5.435 10.852 1.00 91.88 110 ALA A C 1
ATOM 821 O O . ALA A 1 110 ? -2.010 5.408 10.117 1.00 91.88 110 ALA A O 1
ATOM 822 N N . ALA A 1 111 ? -1.011 4.829 12.036 1.00 90.88 111 ALA A N 1
ATOM 823 C CA . ALA A 1 111 ? -2.125 4.019 12.520 1.00 90.88 111 ALA A CA 1
ATOM 824 C C . ALA A 1 111 ? -2.356 4.175 14.025 1.00 90.88 111 ALA A C 1
ATOM 826 O O . ALA A 1 111 ? -1.416 4.423 14.779 1.00 90.88 111 ALA A O 1
ATOM 827 N N . ASP A 1 112 ? -3.601 4.020 14.470 1.00 88.56 112 ASP A N 1
ATOM 828 C CA . ASP A 1 112 ? -3.933 3.870 15.884 1.00 88.56 112 ASP A CA 1
ATOM 829 C C . ASP A 1 112 ? -3.458 2.485 16.365 1.00 88.56 112 ASP A C 1
ATOM 831 O O . ASP A 1 112 ? -4.062 1.471 15.990 1.00 88.56 112 ASP A O 1
ATOM 835 N N . PRO A 1 113 ? -2.409 2.422 17.210 1.00 89.31 113 PRO A N 1
ATOM 836 C CA . PRO A 1 113 ? -1.805 1.160 17.625 1.00 89.31 113 PRO A CA 1
ATOM 837 C C . PRO A 1 113 ? -2.727 0.301 18.496 1.00 89.31 113 PRO A C 1
ATOM 839 O O . PRO A 1 113 ? -2.425 -0.867 18.726 1.00 89.31 113 PRO A O 1
ATOM 842 N N . LEU A 1 114 ? -3.840 0.847 18.999 1.00 87.19 114 LEU A N 1
ATOM 843 C CA . LEU A 1 114 ? -4.839 0.069 19.734 1.00 87.19 114 LEU A CA 1
ATOM 844 C C . LEU A 1 114 ? -5.735 -0.760 18.808 1.00 87.19 114 LEU A C 1
ATOM 846 O O . LEU A 1 114 ? -6.415 -1.671 19.278 1.00 87.19 114 LEU A O 1
ATOM 850 N N . THR A 1 115 ? -5.749 -0.443 17.512 1.00 86.00 115 THR A N 1
ATOM 851 C CA . THR A 1 115 ? -6.653 -1.063 16.534 1.00 86.00 115 THR A CA 1
ATOM 852 C C . THR A 1 115 ? -5.910 -1.733 15.387 1.00 86.00 115 THR A C 1
ATOM 854 O O . THR A 1 115 ? -6.355 -2.781 14.918 1.00 86.00 115 THR A O 1
ATOM 857 N N . VAL A 1 116 ? -4.770 -1.181 14.963 1.00 90.62 116 VAL A N 1
ATOM 858 C CA . VAL A 1 116 ? -4.029 -1.637 13.783 1.00 90.62 116 VAL A CA 1
ATOM 859 C C . VAL A 1 116 ? -2.534 -1.718 14.073 1.00 90.62 116 VAL A C 1
ATOM 861 O O . 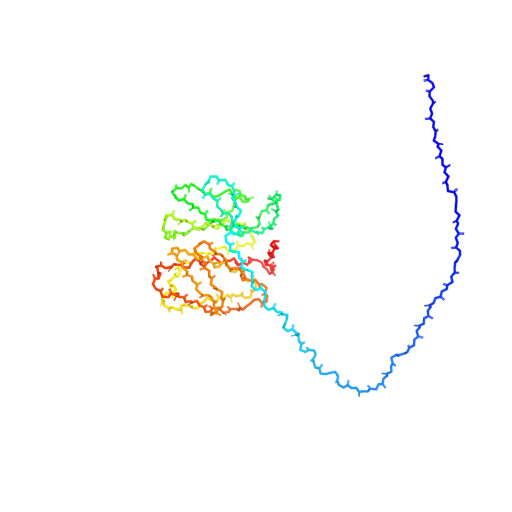VAL A 1 116 ? -1.933 -0.774 14.584 1.00 90.62 116 VAL A O 1
ATOM 864 N N . ALA A 1 117 ? -1.924 -2.832 13.680 1.00 93.44 117 ALA A N 1
ATOM 865 C CA . ALA A 1 117 ? -0.483 -3.022 13.634 1.00 93.44 117 ALA A CA 1
ATOM 866 C C . ALA A 1 117 ? 0.012 -2.818 12.186 1.00 93.44 117 ALA A C 1
ATOM 868 O O . ALA A 1 117 ? -0.220 -3.684 11.336 1.00 93.44 117 ALA A O 1
ATOM 869 N N . PRO A 1 118 ? 0.655 -1.675 11.875 1.00 95.44 118 PRO A N 1
ATOM 870 C CA . PRO A 1 118 ? 1.200 -1.405 10.553 1.00 95.44 118 PRO A CA 1
ATOM 871 C C . PRO A 1 118 ? 2.594 -2.019 10.370 1.00 95.44 118 PRO A C 1
ATOM 873 O O . PRO A 1 118 ? 3.427 -1.991 11.277 1.00 95.44 118 PRO A O 1
ATOM 876 N N . ALA A 1 119 ? 2.885 -2.485 9.161 1.00 96.81 119 ALA A N 1
ATOM 877 C CA . ALA A 1 119 ? 4.229 -2.831 8.713 1.00 96.81 119 ALA A CA 1
ATOM 878 C C . ALA A 1 119 ? 4.425 -2.435 7.245 1.00 96.81 119 ALA A C 1
ATOM 880 O O . ALA A 1 119 ? 3.465 -2.353 6.477 1.00 96.81 119 ALA A O 1
ATOM 881 N N . VAL A 1 120 ? 5.675 -2.188 6.854 1.00 97.75 120 VAL A N 1
ATOM 882 C CA . VAL A 1 120 ? 6.037 -1.860 5.472 1.00 97.75 120 VAL A CA 1
ATOM 883 C C . VAL A 1 120 ? 7.251 -2.676 5.062 1.00 97.75 120 VAL A C 1
ATOM 885 O O . VAL A 1 120 ? 8.253 -2.713 5.773 1.00 97.75 120 VAL A O 1
ATOM 888 N N . GLU A 1 121 ? 7.162 -3.293 3.894 1.00 96.81 121 GLU A N 1
ATOM 889 C CA . GLU A 1 121 ? 8.245 -4.020 3.241 1.00 96.81 121 GLU A CA 1
ATOM 890 C C . GLU A 1 121 ? 8.427 -3.486 1.816 1.00 96.81 121 GLU A C 1
ATOM 892 O O . GLU A 1 121 ? 7.456 -3.116 1.160 1.00 96.81 121 GLU A O 1
ATOM 897 N N . VAL A 1 122 ? 9.664 -3.434 1.320 1.00 96.75 122 VAL A N 1
ATOM 898 C CA . VAL A 1 122 ? 9.952 -3.050 -0.068 1.00 96.75 122 VAL A CA 1
ATOM 899 C C . VAL A 1 122 ? 10.546 -4.246 -0.794 1.00 96.75 122 VAL A C 1
ATOM 901 O O . VAL A 1 122 ? 11.623 -4.724 -0.446 1.00 96.75 122 VAL A O 1
ATOM 904 N N . LEU A 1 123 ? 9.841 -4.713 -1.819 1.00 96.12 123 LEU A N 1
ATOM 905 C CA . LEU A 1 123 ? 10.209 -5.875 -2.614 1.00 96.12 123 LEU A CA 1
ATOM 906 C C . LEU A 1 123 ? 10.824 -5.471 -3.956 1.00 96.12 123 LEU A C 1
ATOM 908 O O . LEU A 1 123 ? 10.505 -4.422 -4.525 1.00 96.12 123 LEU A O 1
ATOM 912 N N . ASP A 1 124 ? 11.672 -6.357 -4.483 1.00 94.50 124 ASP A N 1
ATOM 913 C CA . ASP A 1 124 ? 12.133 -6.331 -5.870 1.00 94.50 124 ASP A CA 1
ATOM 914 C C . ASP A 1 124 ? 11.235 -7.242 -6.734 1.00 94.50 124 ASP A C 1
ATOM 916 O O . ASP A 1 124 ? 11.342 -8.464 -6.638 1.00 94.50 124 ASP A O 1
ATOM 920 N N . PRO A 1 125 ? 10.372 -6.699 -7.615 1.00 94.31 125 PRO A N 1
ATOM 921 C CA . PRO A 1 125 ? 9.522 -7.497 -8.501 1.00 94.31 125 PRO A CA 1
ATOM 922 C C . PRO A 1 125 ? 10.297 -8.329 -9.537 1.00 94.31 125 PRO A C 1
ATOM 924 O O . PRO A 1 125 ? 9.715 -9.210 -10.169 1.00 94.31 125 PRO A O 1
ATOM 927 N N . GLY A 1 126 ? 11.593 -8.065 -9.741 1.00 91.81 126 GLY A N 1
ATOM 928 C CA . GLY A 1 126 ? 12.456 -8.815 -10.656 1.00 91.81 126 GLY A CA 1
ATOM 929 C C . GLY A 1 126 ? 12.730 -10.251 -10.204 1.00 91.81 126 GLY A C 1
ATOM 930 O O . GLY A 1 126 ? 12.992 -11.106 -11.045 1.00 91.81 126 GLY A O 1
ATOM 931 N N . SER A 1 127 ? 12.603 -10.551 -8.906 1.00 89.31 127 SER A N 1
ATOM 932 C CA . SER A 1 127 ? 12.677 -11.924 -8.380 1.00 89.31 127 SER A CA 1
ATOM 933 C C . SER A 1 127 ? 11.347 -12.682 -8.465 1.00 89.31 127 SER A C 1
ATOM 935 O O . SER A 1 127 ? 11.265 -13.822 -8.018 1.00 89.31 127 SER A O 1
ATOM 937 N N . SER A 1 128 ? 10.319 -12.062 -9.053 1.00 91.00 128 SER A N 1
ATOM 938 C CA . SER A 1 128 ? 8.947 -12.575 -9.131 1.00 91.00 128 SER A CA 1
ATOM 939 C C . SER A 1 128 ? 8.379 -13.026 -7.772 1.00 91.00 128 SER A C 1
ATOM 941 O O . SER A 1 128 ? 7.990 -14.188 -7.615 1.00 91.00 128 SER A O 1
ATOM 943 N N . PRO A 1 129 ? 8.378 -12.150 -6.749 1.00 95.12 129 PRO A N 1
ATOM 944 C CA . PRO A 1 129 ? 7.963 -12.528 -5.410 1.00 95.12 129 PRO A CA 1
ATOM 945 C C . PRO A 1 129 ? 6.463 -12.829 -5.344 1.00 95.12 129 PRO A C 1
ATOM 947 O O . PRO A 1 129 ? 5.661 -12.420 -6.184 1.00 95.12 129 PRO A O 1
ATOM 950 N N . THR A 1 130 ? 6.078 -13.524 -4.281 1.00 96.50 130 THR A N 1
ATOM 951 C CA . THR A 1 130 ? 4.678 -13.732 -3.916 1.00 96.50 130 THR A CA 1
ATOM 952 C C . THR A 1 130 ? 4.385 -12.974 -2.631 1.00 96.50 130 THR A C 1
ATOM 954 O O . THR A 1 130 ? 5.139 -13.087 -1.665 1.00 96.50 130 THR A O 1
ATOM 957 N N . VAL A 1 131 ? 3.285 -12.224 -2.597 1.00 96.62 131 VAL A N 1
ATOM 958 C CA . VAL A 1 131 ? 2.805 -11.571 -1.375 1.00 96.62 131 VAL A CA 1
ATOM 959 C C . VAL A 1 131 ? 1.731 -12.448 -0.746 1.00 96.62 131 VAL A C 1
ATOM 961 O O . VAL A 1 131 ? 0.702 -12.717 -1.362 1.00 96.62 131 VAL A O 1
ATOM 964 N N . VAL A 1 132 ? 1.984 -12.895 0.483 1.00 95.62 132 VAL A N 1
ATOM 965 C CA . VAL A 1 132 ? 1.039 -13.677 1.292 1.00 95.62 132 VAL A CA 1
ATOM 966 C C . VAL A 1 132 ? 0.405 -12.759 2.333 1.00 95.62 132 VAL A C 1
ATOM 968 O O . VAL A 1 132 ? 1.139 -12.048 3.025 1.00 95.62 132 VAL A O 1
ATOM 971 N N . ARG A 1 133 ? -0.923 -12.769 2.464 1.00 92.69 133 ARG A N 1
ATOM 972 C CA . ARG A 1 133 ? -1.657 -12.097 3.545 1.00 92.69 133 ARG A CA 1
ATOM 973 C C . ARG A 1 133 ? -2.354 -13.101 4.449 1.00 92.69 133 ARG A C 1
ATOM 975 O O . ARG A 1 133 ? -2.696 -14.210 4.041 1.00 92.69 133 ARG A O 1
ATOM 982 N N . THR A 1 134 ? -2.573 -12.677 5.677 1.00 91.12 134 THR A N 1
ATOM 983 C CA . THR A 1 134 ? -3.392 -13.378 6.660 1.00 91.12 134 THR A CA 1
ATOM 984 C C . THR A 1 134 ? -4.862 -12.981 6.524 1.00 91.12 134 THR A C 1
ATOM 986 O O . THR A 1 134 ? -5.190 -11.937 5.957 1.00 91.12 134 THR A O 1
ATOM 989 N N . ASP A 1 135 ? -5.764 -13.840 6.999 1.00 86.75 135 ASP A N 1
ATOM 990 C CA . ASP A 1 135 ? -7.190 -13.513 7.014 1.00 86.75 135 ASP A CA 1
ATOM 991 C C . ASP A 1 135 ? -7.448 -12.292 7.914 1.00 86.75 135 ASP A C 1
ATOM 993 O O . ASP A 1 135 ? -6.840 -12.152 8.975 1.00 86.75 135 ASP A O 1
ATOM 997 N N . GLY A 1 136 ? -8.306 -11.377 7.465 1.00 86.44 136 GLY A N 1
ATOM 998 C CA . GLY A 1 136 ? -8.560 -10.097 8.139 1.00 86.44 136 GLY A CA 1
ATOM 999 C C . GLY A 1 136 ? -7.481 -9.012 7.966 1.00 86.44 136 GLY A C 1
ATOM 1000 O O . GLY A 1 136 ? -7.723 -7.870 8.359 1.00 86.44 136 GLY A O 1
ATOM 1001 N N . GLU A 1 137 ? -6.332 -9.317 7.351 1.00 90.75 137 GLU A N 1
ATOM 1002 C CA . GLU A 1 137 ? -5.289 -8.336 7.013 1.00 90.75 137 GLU A CA 1
ATOM 1003 C C . GLU A 1 137 ? -5.667 -7.532 5.761 1.00 90.75 137 GLU A C 1
ATOM 1005 O O . GLU A 1 137 ? -6.140 -8.082 4.754 1.00 90.75 137 GLU A O 1
ATOM 1010 N N . LEU A 1 138 ? -5.401 -6.225 5.805 1.00 92.88 138 LEU A N 1
ATOM 1011 C CA . LEU A 1 138 ? -5.443 -5.354 4.635 1.00 92.88 138 LEU A CA 1
ATOM 1012 C C . LEU A 1 138 ? -4.020 -5.128 4.126 1.00 92.88 138 LEU A C 1
ATOM 1014 O O . LEU A 1 138 ? -3.133 -4.730 4.883 1.00 92.88 138 LEU A O 1
ATOM 1018 N N . VAL A 1 139 ? -3.812 -5.363 2.831 1.00 95.38 139 VAL A N 1
ATOM 1019 C CA . VAL A 1 139 ? -2.522 -5.140 2.170 1.00 95.38 139 VAL A CA 1
ATOM 1020 C C . VAL A 1 139 ? -2.672 -4.081 1.083 1.00 95.38 139 VAL A C 1
ATOM 1022 O O . VAL A 1 139 ? -3.555 -4.186 0.235 1.00 95.38 139 VAL A O 1
ATOM 1025 N N . VAL A 1 140 ? -1.804 -3.069 1.085 1.00 95.62 140 VAL A N 1
ATOM 1026 C CA . VAL A 1 140 ? -1.702 -2.072 0.009 1.00 95.62 140 VAL A CA 1
ATOM 1027 C C . VAL A 1 140 ? -0.383 -2.281 -0.724 1.00 95.62 140 VAL A C 1
ATOM 1029 O O . VAL A 1 140 ? 0.693 -2.166 -0.140 1.00 95.62 140 VAL A O 1
ATOM 1032 N N . LEU A 1 141 ? -0.469 -2.591 -2.012 1.00 97.19 141 LEU A N 1
ATOM 1033 C CA . LEU A 1 141 ? 0.671 -2.740 -2.909 1.00 97.19 141 LEU A CA 1
ATOM 1034 C C . LEU A 1 141 ? 0.864 -1.433 -3.672 1.00 97.19 141 LEU A C 1
ATOM 1036 O O . LEU A 1 141 ? -0.061 -1.029 -4.366 1.00 97.19 141 LEU A O 1
ATOM 1040 N N . ILE A 1 142 ? 2.026 -0.788 -3.573 1.00 96.50 142 ILE A N 1
ATOM 1041 C CA . ILE A 1 142 ? 2.304 0.496 -4.240 1.00 96.50 142 ILE A CA 1
ATOM 1042 C C . ILE A 1 142 ? 3.522 0.354 -5.148 1.00 96.50 142 ILE A C 1
ATOM 1044 O O . ILE A 1 142 ? 4.620 0.039 -4.681 1.00 96.50 142 ILE A O 1
ATOM 1048 N N . ALA A 1 143 ? 3.338 0.584 -6.445 1.00 95.25 143 ALA A N 1
ATOM 1049 C CA . ALA A 1 143 ? 4.433 0.563 -7.405 1.00 95.25 143 ALA A CA 1
ATOM 1050 C C . ALA A 1 143 ? 5.259 1.856 -7.327 1.00 95.25 143 ALA A C 1
ATOM 1052 O O . ALA A 1 143 ? 4.718 2.949 -7.171 1.00 95.25 143 ALA A O 1
ATOM 1053 N N . SER A 1 144 ? 6.582 1.732 -7.434 1.00 93.94 144 SER A N 1
ATOM 1054 C CA . SER A 1 144 ? 7.501 2.871 -7.407 1.00 93.94 144 SER A CA 1
ATOM 1055 C C . SER A 1 144 ? 8.683 2.676 -8.355 1.00 93.94 144 SER A C 1
ATOM 1057 O O . SER A 1 144 ? 9.208 1.569 -8.487 1.00 93.94 144 SER A O 1
ATOM 1059 N N . GLY A 1 145 ? 9.120 3.747 -9.016 1.00 89.62 145 GLY A N 1
ATOM 1060 C CA . GLY A 1 145 ? 10.278 3.755 -9.913 1.00 89.62 145 GLY A CA 1
ATOM 1061 C C . GLY A 1 145 ? 10.048 3.009 -11.230 1.00 89.62 145 GLY A C 1
ATOM 1062 O O . GLY A 1 145 ? 11.004 2.679 -11.929 1.00 89.62 145 GLY A O 1
ATOM 1063 N N . GLY A 1 146 ? 8.796 2.698 -11.577 1.00 91.12 146 GLY A N 1
ATOM 1064 C CA . GLY A 1 146 ? 8.463 1.958 -12.789 1.00 91.12 146 GLY A CA 1
ATOM 1065 C C . GLY A 1 146 ? 7.115 1.253 -12.709 1.00 91.12 146 GLY A C 1
ATOM 1066 O O . GLY A 1 146 ? 6.229 1.655 -11.963 1.00 91.12 146 GLY A O 1
ATOM 1067 N N . ARG A 1 147 ? 6.961 0.192 -13.507 1.00 93.44 147 ARG A N 1
ATOM 1068 C CA . ARG A 1 147 ? 5.722 -0.589 -13.582 1.00 93.44 147 ARG A CA 1
ATOM 1069 C C . ARG A 1 147 ? 5.857 -1.915 -12.846 1.00 93.44 147 ARG A C 1
ATOM 1071 O O . ARG A 1 147 ? 6.939 -2.501 -12.815 1.00 93.44 147 ARG A O 1
ATOM 1078 N N . VAL A 1 148 ? 4.749 -2.407 -12.308 1.00 95.25 148 VAL A N 1
ATOM 1079 C CA . VAL A 1 148 ? 4.653 -3.716 -11.650 1.00 95.25 148 VAL A CA 1
ATOM 1080 C C . VAL A 1 148 ? 3.405 -4.422 -12.156 1.00 95.25 148 VAL A C 1
ATOM 1082 O O . VAL A 1 148 ? 2.349 -3.805 -12.243 1.00 95.25 148 VAL A O 1
ATOM 1085 N N . LEU A 1 149 ? 3.511 -5.701 -12.508 1.00 95.12 149 LEU A N 1
ATOM 1086 C CA . LEU A 1 149 ? 2.356 -6.521 -12.856 1.00 95.12 149 LEU A CA 1
ATOM 1087 C C . LEU A 1 149 ? 2.013 -7.428 -11.676 1.00 95.12 149 LEU A C 1
ATOM 1089 O O . LEU A 1 149 ? 2.849 -8.208 -11.224 1.00 95.12 149 LEU A O 1
ATOM 1093 N N . VAL A 1 150 ? 0.780 -7.329 -11.194 1.00 95.06 150 VAL A N 1
ATOM 1094 C CA . VAL A 1 150 ? 0.242 -8.186 -10.136 1.00 95.06 150 VAL A CA 1
ATOM 1095 C C . VAL A 1 150 ? -0.734 -9.173 -10.759 1.00 95.06 150 VAL A C 1
ATOM 1097 O O . VAL A 1 150 ? -1.595 -8.789 -11.561 1.00 95.06 150 VAL A O 1
ATOM 1100 N N . GLU A 1 151 ? -0.607 -10.445 -10.384 1.00 93.31 151 GLU A N 1
ATOM 1101 C CA . GLU A 1 151 ? -1.524 -11.516 -10.776 1.00 93.31 151 GLU A CA 1
ATOM 1102 C C . GLU A 1 151 ? -1.709 -11.643 -12.300 1.00 93.31 151 GLU A C 1
ATOM 1104 O O . GLU A 1 151 ? -2.799 -11.941 -12.790 1.00 93.31 151 GLU A O 1
ATOM 1109 N N . GLU A 1 152 ? -0.658 -11.338 -13.065 1.00 90.31 152 GLU A N 1
ATOM 1110 C CA . GLU A 1 152 ? -0.652 -11.361 -14.535 1.00 90.31 152 GLU A CA 1
ATOM 1111 C C . GLU A 1 152 ? -1.658 -10.424 -15.231 1.00 90.31 152 GLU A C 1
ATOM 1113 O O . GLU A 1 152 ? -1.758 -10.427 -16.457 1.00 90.31 152 GLU A O 1
ATOM 1118 N N . ARG A 1 153 ? -2.389 -9.591 -14.481 1.00 90.62 153 ARG A N 1
ATOM 1119 C CA . ARG A 1 153 ? -3.532 -8.827 -15.014 1.00 90.62 153 ARG A CA 1
ATOM 1120 C C . ARG A 1 153 ? -3.614 -7.378 -14.544 1.00 90.62 153 ARG A C 1
ATOM 1122 O O . ARG A 1 153 ? -4.209 -6.556 -15.235 1.00 90.62 153 ARG A O 1
ATOM 1129 N N . HIS A 1 154 ? -3.032 -7.043 -13.396 1.00 92.75 154 HIS A N 1
ATOM 1130 C CA . HIS A 1 154 ? -3.077 -5.692 -12.840 1.00 92.75 154 HIS A CA 1
ATOM 1131 C C . HIS A 1 154 ? -1.739 -4.998 -13.057 1.00 92.75 154 HIS A C 1
ATOM 1133 O O . HIS A 1 154 ? -0.796 -5.199 -12.295 1.00 92.75 154 HIS A O 1
ATOM 1139 N N . LEU A 1 155 ? -1.649 -4.203 -14.123 1.00 93.69 155 LEU A N 1
ATOM 1140 C CA . LEU A 1 155 ? -0.472 -3.387 -14.392 1.00 93.69 155 LEU A CA 1
ATOM 1141 C C . LEU A 1 155 ? -0.562 -2.090 -13.585 1.00 93.69 155 LEU A C 1
ATOM 1143 O O . LEU A 1 155 ? -1.383 -1.230 -13.890 1.00 93.69 155 LEU A O 1
ATOM 1147 N N . LEU A 1 156 ? 0.290 -1.966 -12.574 1.00 94.50 156 LEU A N 1
ATOM 1148 C CA . LEU A 1 156 ? 0.461 -0.769 -11.760 1.00 94.50 156 LEU A CA 1
ATOM 1149 C C . LEU A 1 156 ? 1.525 0.115 -12.412 1.00 94.50 156 LEU A C 1
ATOM 1151 O O . LEU A 1 156 ? 2.647 -0.345 -12.653 1.00 94.50 156 LEU A O 1
ATOM 1155 N N . ALA A 1 157 ? 1.177 1.359 -12.733 1.00 92.94 157 ALA A N 1
ATOM 1156 C CA . ALA A 1 157 ? 2.146 2.387 -13.087 1.00 92.94 157 ALA A CA 1
ATOM 1157 C C . ALA A 1 157 ? 2.819 2.962 -11.834 1.00 92.94 157 ALA A C 1
ATOM 1159 O O . ALA A 1 157 ? 2.479 2.605 -10.710 1.00 92.94 157 ALA A O 1
ATOM 1160 N N . ASP A 1 158 ? 3.788 3.851 -12.033 1.00 91.50 158 ASP A N 1
ATOM 1161 C CA . ASP A 1 158 ? 4.450 4.524 -10.919 1.00 91.50 158 ASP A CA 1
ATOM 1162 C C . ASP A 1 158 ? 3.425 5.236 -10.024 1.00 91.50 158 ASP A C 1
ATOM 1164 O O . ASP A 1 158 ? 2.482 5.856 -10.521 1.00 91.50 158 ASP A O 1
ATOM 1168 N N . ALA A 1 159 ? 3.605 5.090 -8.713 1.00 91.56 159 ALA A N 1
ATOM 1169 C CA . ALA A 1 159 ? 2.692 5.495 -7.652 1.00 91.56 159 ALA A CA 1
ATOM 1170 C C . ALA A 1 159 ? 1.309 4.815 -7.645 1.00 91.56 159 ALA A C 1
ATOM 1172 O O . ALA A 1 159 ? 0.577 5.023 -6.682 1.00 91.56 159 ALA A O 1
ATOM 1173 N N . ASP A 1 160 ? 0.915 3.995 -8.623 1.00 94.06 160 ASP A N 1
ATOM 1174 C CA . ASP A 1 160 ? -0.369 3.286 -8.555 1.00 94.06 160 ASP A CA 1
ATOM 1175 C C . ASP A 1 160 ? -0.398 2.306 -7.379 1.00 94.06 160 ASP A C 1
ATOM 1177 O O . ASP A 1 160 ? 0.613 1.688 -7.028 1.00 94.06 160 ASP A O 1
ATOM 1181 N N . ALA A 1 161 ? -1.588 2.135 -6.800 1.00 94.56 161 ALA A N 1
ATOM 1182 C CA . ALA A 1 161 ? -1.791 1.259 -5.660 1.00 94.56 161 ALA A CA 1
ATOM 1183 C C . ALA A 1 161 ? -2.900 0.228 -5.891 1.00 94.56 161 ALA A C 1
ATOM 1185 O O . ALA A 1 161 ? -3.955 0.543 -6.439 1.00 94.56 161 ALA A O 1
ATOM 1186 N N . LEU A 1 162 ? -2.691 -0.995 -5.415 1.00 94.56 162 LEU A N 1
ATOM 1187 C CA . LEU A 1 162 ? -3.695 -2.055 -5.357 1.00 94.56 162 LEU A CA 1
ATOM 1188 C C . LEU A 1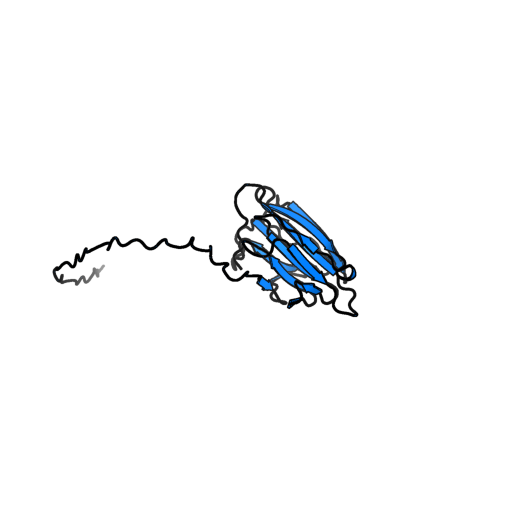 162 ? -3.980 -2.393 -3.895 1.00 94.56 162 LEU A C 1
ATOM 1190 O O . LEU A 1 162 ? -3.051 -2.679 -3.143 1.00 94.56 162 LEU A O 1
ATOM 1194 N N . VAL A 1 163 ? -5.250 -2.377 -3.497 1.00 92.88 163 VAL A N 1
ATOM 1195 C CA . VAL A 1 163 ? -5.670 -2.734 -2.136 1.00 92.88 163 VAL A CA 1
ATOM 1196 C C . VAL A 1 163 ? -6.292 -4.128 -2.140 1.00 92.88 163 VAL A C 1
ATOM 1198 O O . VAL A 1 163 ? -7.175 -4.401 -2.955 1.00 92.88 163 VAL A O 1
ATOM 1201 N N . LEU A 1 164 ? -5.820 -4.979 -1.226 1.00 92.50 164 LEU A N 1
ATOM 1202 C CA . LEU A 1 164 ? -6.309 -6.330 -0.957 1.00 92.50 164 LEU A CA 1
ATOM 1203 C C . LEU A 1 164 ? -7.023 -6.341 0.398 1.00 92.50 164 LEU A C 1
ATOM 1205 O O . LEU A 1 164 ? -6.410 -6.005 1.415 1.00 92.50 164 LEU A O 1
ATOM 1209 N N . ALA A 1 165 ? -8.294 -6.733 0.427 1.00 89.94 165 ALA A N 1
ATOM 1210 C CA . ALA A 1 165 ? -9.103 -6.791 1.644 1.00 89.94 165 ALA A CA 1
ATOM 1211 C C . ALA A 1 165 ? -10.174 -7.897 1.573 1.00 89.94 165 ALA A C 1
ATOM 1213 O O . ALA A 1 165 ? -10.463 -8.442 0.512 1.00 89.94 165 ALA A O 1
ATOM 1214 N N . GLY A 1 166 ? -10.792 -8.232 2.713 1.00 87.38 166 GLY A N 1
ATOM 1215 C CA . GLY A 1 166 ? -11.968 -9.119 2.755 1.00 87.38 166 GLY A CA 1
ATOM 1216 C C . GLY A 1 166 ? -11.729 -10.477 2.091 1.00 87.38 166 GLY A C 1
ATOM 1217 O O . GLY A 1 166 ? -10.838 -11.197 2.520 1.00 87.38 166 GLY A O 1
ATOM 1218 N N . ASP A 1 167 ? -12.477 -10.789 1.030 1.00 87.56 167 ASP A N 1
ATOM 1219 C CA . ASP A 1 167 ? -12.408 -12.064 0.294 1.00 87.56 167 ASP A CA 1
ATOM 1220 C C . ASP A 1 167 ? -11.393 -12.076 -0.876 1.00 87.56 167 ASP A C 1
ATOM 1222 O O . ASP A 1 167 ? -11.383 -13.008 -1.683 1.00 87.56 167 ASP A O 1
ATOM 1226 N N . ASP A 1 168 ? -10.543 -11.051 -1.013 1.00 90.06 168 ASP A N 1
ATOM 1227 C CA . ASP A 1 168 ? -9.481 -11.032 -2.030 1.00 90.06 168 ASP A CA 1
ATOM 1228 C C . ASP A 1 168 ? -8.478 -12.196 -1.853 1.00 90.06 168 ASP A C 1
ATOM 1230 O O . ASP A 1 168 ? -8.354 -12.760 -0.760 1.00 90.06 168 ASP A O 1
ATOM 1234 N N . PRO A 1 169 ? -7.710 -12.576 -2.892 1.00 91.19 169 PRO A N 1
ATOM 1235 C CA . PRO A 1 169 ? -6.719 -13.643 -2.779 1.00 91.19 169 PRO A CA 1
ATOM 1236 C C . PRO A 1 169 ? -5.783 -13.476 -1.575 1.00 91.19 169 PRO A C 1
ATOM 1238 O O . PRO A 1 169 ? -5.269 -12.390 -1.302 1.00 91.19 169 PRO A O 1
ATOM 1241 N N . LEU A 1 170 ? -5.535 -14.578 -0.861 1.00 93.56 170 LEU A N 1
ATOM 1242 C CA . LEU A 1 170 ? -4.564 -14.602 0.240 1.00 93.56 170 LEU A CA 1
ATOM 1243 C C . LEU A 1 170 ? -3.113 -14.604 -0.256 1.00 93.56 170 LEU A C 1
ATOM 1245 O O . LEU A 1 170 ? -2.187 -14.329 0.501 1.00 93.56 170 LEU A O 1
ATOM 1249 N N . VAL A 1 171 ? -2.916 -14.946 -1.524 1.00 95.38 171 VAL A N 1
ATOM 1250 C CA . VAL A 1 171 ? -1.616 -15.111 -2.162 1.00 95.38 171 VAL A CA 1
ATOM 1251 C C . VAL A 1 171 ? -1.700 -14.428 -3.519 1.00 95.38 171 VAL A C 1
ATOM 1253 O O . VAL A 1 171 ? -2.590 -14.763 -4.299 1.00 95.38 171 VAL A O 1
ATOM 1256 N N . VAL A 1 172 ? -0.807 -13.474 -3.785 1.00 95.56 172 VAL A N 1
ATOM 1257 C CA . VAL A 1 172 ? -0.733 -12.784 -5.080 1.00 95.56 172 VAL A CA 1
ATOM 1258 C C . VAL A 1 172 ? 0.674 -12.831 -5.662 1.00 95.56 172 VAL A C 1
ATOM 1260 O O . VAL A 1 172 ? 1.658 -12.516 -4.984 1.00 95.56 172 VAL A O 1
ATOM 1263 N N . GLY A 1 173 ? 0.772 -13.223 -6.929 1.00 96.56 173 GLY A N 1
ATOM 1264 C CA . GLY A 1 173 ? 2.011 -13.189 -7.697 1.00 96.56 173 GLY A CA 1
ATOM 1265 C C . GLY A 1 173 ? 2.344 -11.771 -8.149 1.00 96.56 173 GLY A C 1
ATOM 1266 O O . GLY A 1 173 ? 1.468 -11.016 -8.573 1.00 96.56 173 GLY A O 1
ATOM 1267 N N . VAL A 1 174 ? 3.618 -11.404 -8.079 1.00 96.56 174 VAL A N 1
ATOM 1268 C CA . VAL A 1 174 ? 4.120 -10.096 -8.502 1.00 96.56 174 VAL A CA 1
ATOM 1269 C C . VAL A 1 174 ? 5.261 -10.315 -9.477 1.00 96.56 174 VAL A C 1
ATOM 1271 O O . VAL A 1 174 ? 6.160 -11.100 -9.198 1.00 96.56 174 VAL A O 1
ATOM 1274 N N . ARG A 1 175 ? 5.280 -9.576 -10.586 1.00 95.19 175 ARG A N 1
ATOM 1275 C CA . ARG A 1 175 ? 6.432 -9.545 -11.487 1.00 95.19 175 ARG A CA 1
ATOM 1276 C C . ARG A 1 175 ? 6.734 -8.159 -12.021 1.00 95.19 175 ARG A C 1
ATOM 1278 O O . ARG A 1 175 ? 5.869 -7.289 -12.150 1.00 95.19 175 ARG A O 1
ATOM 1285 N N . ARG A 1 176 ? 7.994 -7.977 -12.387 1.00 93.25 176 ARG A N 1
ATOM 1286 C CA . ARG A 1 176 ? 8.455 -6.833 -13.159 1.00 93.25 176 ARG A CA 1
ATOM 1287 C C . ARG A 1 176 ? 8.157 -7.049 -14.652 1.00 93.25 176 ARG A C 1
ATOM 1289 O O . ARG A 1 176 ? 8.594 -8.059 -15.198 1.00 93.25 176 ARG A O 1
ATOM 1296 N N . PRO A 1 177 ? 7.472 -6.119 -15.337 1.00 86.69 177 PRO A N 1
ATOM 1297 C CA . PRO A 1 177 ? 7.505 -6.050 -16.792 1.00 86.69 177 PRO A CA 1
ATOM 1298 C C . PRO A 1 177 ? 8.880 -5.542 -17.263 1.00 86.69 177 PRO A C 1
ATOM 1300 O O . PRO A 1 177 ? 9.462 -4.647 -16.640 1.00 86.69 177 PRO A O 1
ATOM 1303 N N . ASP A 1 178 ? 9.390 -6.127 -18.346 1.00 77.06 178 ASP A N 1
ATOM 1304 C CA . ASP A 1 178 ? 10.770 -5.967 -18.820 1.00 77.06 178 ASP A CA 1
ATOM 1305 C C . ASP A 1 178 ? 11.244 -4.499 -18.896 1.00 77.06 178 ASP A C 1
ATOM 1307 O O . ASP A 1 178 ? 10.526 -3.614 -19.365 1.00 77.06 178 ASP A O 1
ATOM 1311 N N . GLY A 1 179 ? 12.484 -4.248 -18.451 1.00 72.06 179 GLY A N 1
ATOM 1312 C CA . GLY A 1 179 ? 13.192 -2.971 -18.638 1.00 72.06 179 GLY A CA 1
ATOM 1313 C C . GLY A 1 179 ? 12.923 -1.853 -17.617 1.00 72.06 179 GLY A C 1
ATOM 1314 O O . GLY A 1 179 ? 13.350 -0.727 -17.855 1.00 72.06 179 GLY A O 1
ATOM 1315 N N . SER A 1 180 ? 12.239 -2.125 -16.500 1.00 78.25 180 SER A N 1
ATOM 1316 C CA . SER A 1 180 ? 12.036 -1.148 -15.411 1.00 78.25 180 SER A CA 1
ATOM 1317 C C . SER A 1 180 ? 12.876 -1.461 -14.167 1.00 78.25 180 SER A C 1
ATOM 1319 O O . SER A 1 180 ? 13.084 -2.625 -13.853 1.00 78.25 180 SER A O 1
ATOM 1321 N N . ASP A 1 181 ? 13.295 -0.450 -13.401 1.00 82.94 181 ASP A N 1
ATOM 1322 C CA . ASP A 1 181 ? 13.919 -0.629 -12.073 1.00 82.94 181 ASP A CA 1
ATOM 1323 C C . ASP A 1 181 ? 12.875 -0.539 -10.948 1.00 82.94 181 ASP A C 1
ATOM 1325 O O . ASP A 1 181 ? 13.098 0.0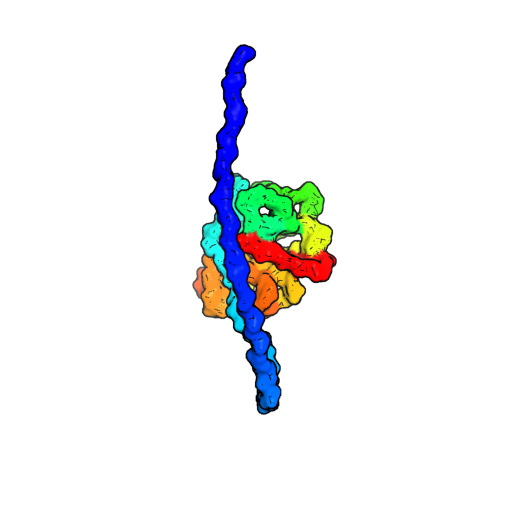31 -9.877 1.00 82.94 181 ASP A O 1
ATOM 1329 N N . SER A 1 182 ? 11.690 -1.098 -11.205 1.00 92.00 182 SER A N 1
ATOM 1330 C CA . SER A 1 182 ? 10.547 -0.957 -10.312 1.00 92.00 182 SER A CA 1
ATOM 1331 C C . SER A 1 182 ? 10.784 -1.607 -8.950 1.00 92.00 182 SER A C 1
ATOM 1333 O O . SER A 1 182 ? 11.422 -2.659 -8.820 1.00 92.00 182 SER A O 1
ATOM 1335 N N . ARG A 1 183 ? 10.233 -0.976 -7.918 1.00 95.50 183 ARG A N 1
ATOM 1336 C CA . ARG A 1 183 ? 10.073 -1.503 -6.564 1.00 95.50 183 ARG A CA 1
ATOM 1337 C C . ARG A 1 183 ? 8.591 -1.595 -6.244 1.00 95.50 183 ARG A C 1
ATOM 1339 O O . ARG A 1 183 ? 7.779 -0.854 -6.798 1.00 95.50 183 ARG A O 1
ATOM 1346 N N . LEU A 1 184 ? 8.255 -2.511 -5.347 1.00 96.75 184 LEU A N 1
ATOM 1347 C CA . LEU A 1 184 ? 6.906 -2.647 -4.820 1.00 96.75 184 LEU A CA 1
ATOM 1348 C C . LEU A 1 184 ? 6.948 -2.433 -3.313 1.00 96.75 184 LEU A C 1
ATOM 1350 O O . LEU A 1 184 ? 7.572 -3.219 -2.603 1.00 96.75 184 LEU A O 1
ATOM 1354 N N . ALA A 1 185 ? 6.281 -1.392 -2.826 1.00 97.69 185 ALA A N 1
ATOM 1355 C CA . ALA A 1 185 ? 6.003 -1.270 -1.405 1.00 97.69 185 ALA A CA 1
ATOM 1356 C C . ALA A 1 185 ? 4.815 -2.171 -1.058 1.00 97.69 185 ALA A C 1
ATOM 1358 O O . ALA A 1 185 ? 3.765 -2.090 -1.695 1.00 97.69 185 ALA A O 1
ATOM 1359 N N . VAL A 1 186 ? 4.981 -3.011 -0.046 1.00 97.94 186 VAL A N 1
ATOM 1360 C CA . VAL A 1 186 ? 3.936 -3.839 0.544 1.00 97.94 186 VAL A CA 1
ATOM 1361 C C . VAL A 1 186 ? 3.644 -3.267 1.920 1.00 97.94 186 VAL A C 1
ATOM 1363 O O . VAL A 1 186 ? 4.415 -3.439 2.863 1.00 97.94 186 VAL A O 1
ATOM 1366 N N . VAL A 1 187 ? 2.532 -2.552 2.024 1.00 97.81 187 VAL A N 1
ATOM 1367 C CA . VAL A 1 187 ? 2.014 -2.048 3.293 1.00 97.81 187 VAL A CA 1
ATOM 1368 C C . VAL A 1 187 ? 1.047 -3.074 3.852 1.00 97.81 187 VAL A C 1
ATOM 1370 O O . VAL A 1 187 ? 0.109 -3.478 3.169 1.00 97.81 187 VAL A O 1
ATOM 1373 N N . ARG A 1 188 ? 1.266 -3.472 5.098 1.00 96.75 188 ARG A N 1
ATOM 1374 C CA . ARG A 1 188 ? 0.469 -4.460 5.818 1.00 96.75 188 ARG A CA 1
ATOM 1375 C C . ARG A 1 188 ? -0.207 -3.801 6.999 1.00 96.75 188 ARG A C 1
ATOM 1377 O O . ARG A 1 188 ? 0.452 -3.118 7.781 1.00 96.75 188 ARG A O 1
ATOM 1384 N N . LEU A 1 189 ? -1.506 -4.016 7.125 1.00 94.81 189 LEU A N 1
ATOM 1385 C CA . LEU A 1 189 ? -2.317 -3.542 8.233 1.00 94.81 189 LEU A CA 1
ATOM 1386 C C . LEU A 1 189 ? -3.015 -4.756 8.839 1.00 94.81 189 LEU A C 1
ATOM 1388 O O . LEU A 1 189 ? -3.967 -5.286 8.263 1.00 94.81 189 LEU A O 1
ATOM 1392 N N . ALA A 1 190 ? -2.521 -5.204 9.989 1.00 93.12 190 ALA A N 1
ATOM 1393 C CA . ALA A 1 190 ? -3.133 -6.291 10.740 1.00 93.12 190 ALA A CA 1
ATOM 1394 C C . ALA A 1 190 ? -4.027 -5.719 11.852 1.00 93.12 190 ALA A C 1
ATOM 1396 O O . ALA A 1 190 ? -3.611 -4.774 12.531 1.00 93.12 190 ALA A O 1
ATOM 1397 N N . PRO A 1 191 ? -5.238 -6.254 12.070 1.00 90.62 191 PRO A N 1
ATOM 1398 C CA . PRO A 1 191 ? -6.042 -5.866 13.219 1.00 90.62 191 PRO A CA 1
ATOM 1399 C C . PRO A 1 191 ? -5.379 -6.341 14.522 1.00 90.62 191 PRO A C 1
ATOM 1401 O O . PRO A 1 191 ? -4.834 -7.440 14.594 1.00 90.62 191 PRO A O 1
ATOM 1404 N N . VAL A 1 192 ? -5.422 -5.511 15.566 1.00 87.38 192 VAL A N 1
ATOM 1405 C CA . VAL A 1 192 ? -4.884 -5.851 16.903 1.00 87.38 192 VAL A CA 1
ATOM 1406 C C . VAL A 1 192 ? -5.887 -6.667 17.735 1.00 87.38 192 VAL A C 1
ATOM 1408 O O . VAL A 1 192 ? -5.504 -7.368 18.668 1.00 87.38 192 VAL A O 1
ATOM 1411 N N . GLN A 1 193 ? -7.174 -6.590 17.396 1.00 79.94 193 GLN A N 1
ATOM 1412 C CA . GLN A 1 193 ? -8.279 -7.324 18.024 1.00 79.94 193 GLN A CA 1
ATOM 1413 C C . GLN A 1 193 ? -9.032 -8.131 16.957 1.00 79.94 193 GLN A C 1
ATOM 1415 O O . GLN A 1 193 ? -8.870 -7.866 15.773 1.00 79.94 193 GLN A O 1
ATOM 1420 N N . ASP A 1 194 ? -9.928 -9.042 17.348 1.00 68.88 194 ASP A N 1
ATOM 1421 C CA . ASP A 1 194 ? -10.719 -9.872 16.411 1.00 68.88 194 ASP A CA 1
ATOM 1422 C C . ASP A 1 194 ? -11.711 -9.081 15.523 1.00 68.88 194 ASP A C 1
ATOM 1424 O O . ASP A 1 194 ? -12.508 -9.649 14.774 1.00 68.88 194 ASP A O 1
ATOM 1428 N N . SER A 1 195 ? -11.705 -7.751 15.598 1.00 65.19 195 SER A N 1
ATOM 1429 C CA . SER A 1 195 ? -12.464 -6.881 14.710 1.00 65.19 195 SER A CA 1
ATOM 1430 C C . SER A 1 195 ? -11.773 -6.760 13.352 1.00 65.19 195 SER A C 1
ATOM 1432 O O . SER A 1 195 ? -10.680 -6.202 13.254 1.00 65.19 195 SER A O 1
ATOM 1434 N N . ALA A 1 196 ? -12.447 -7.226 12.299 1.00 66.69 196 ALA A N 1
ATOM 1435 C CA . ALA A 1 196 ? -11.989 -7.060 10.924 1.00 66.69 196 ALA A CA 1
ATOM 1436 C C . ALA A 1 196 ? -11.731 -5.580 10.593 1.00 66.69 196 ALA A C 1
ATOM 1438 O O . ALA A 1 196 ? -12.562 -4.713 10.887 1.00 66.69 196 ALA A O 1
ATOM 1439 N N . LEU A 1 197 ? -10.601 -5.296 9.938 1.00 74.69 197 LEU A N 1
ATOM 1440 C CA . LEU A 1 197 ? -10.333 -3.961 9.415 1.00 74.69 197 LEU A CA 1
ATOM 1441 C C . LEU A 1 197 ? -11.304 -3.672 8.277 1.00 74.69 197 LEU A C 1
ATOM 1443 O O . LEU A 1 197 ? -11.266 -4.301 7.220 1.00 74.69 197 LEU A O 1
ATOM 1447 N N . SER A 1 198 ? -12.179 -2.695 8.484 1.00 66.00 198 SER A N 1
ATOM 1448 C CA . SER A 1 198 ? -13.011 -2.185 7.407 1.00 66.00 198 SER A CA 1
ATOM 1449 C C . SER A 1 198 ? -12.238 -1.137 6.624 1.00 66.00 198 SER A C 1
ATOM 1451 O O . SER A 1 198 ? -11.687 -0.199 7.205 1.00 66.00 198 SER A O 1
ATOM 1453 N N . TRP A 1 199 ? -12.277 -1.249 5.306 1.00 67.88 199 TRP A N 1
ATOM 1454 C CA . TRP A 1 199 ? -11.947 -0.161 4.405 1.00 67.88 199 TRP A CA 1
ATOM 1455 C C . TRP A 1 199 ? -13.144 0.089 3.501 1.00 67.88 199 TRP A C 1
ATOM 1457 O O . TRP A 1 199 ? -13.666 -0.833 2.874 1.00 67.88 199 TRP A O 1
ATOM 1467 N N . VAL A 1 200 ? -13.604 1.335 3.480 1.00 60.41 200 VAL A N 1
ATOM 1468 C CA . VAL A 1 200 ? -14.677 1.791 2.599 1.00 60.41 200 VAL A CA 1
ATOM 1469 C C . VAL A 1 200 ? -14.042 2.850 1.709 1.00 60.41 200 VAL A C 1
ATOM 1471 O O . VAL A 1 200 ? -13.633 3.857 2.275 1.00 60.41 200 VAL A O 1
ATOM 1474 N N . PRO A 1 201 ? -13.869 2.601 0.399 1.00 58.59 201 PRO A N 1
ATOM 1475 C CA . PRO A 1 201 ? -13.241 3.538 -0.530 1.00 58.59 201 PRO A CA 1
ATOM 1476 C C . PRO A 1 201 ? -14.117 4.738 -0.897 1.00 58.59 201 PRO A C 1
ATOM 1478 O O . PRO A 1 201 ? -15.357 4.663 -0.726 1.00 58.59 201 PRO A O 1
#

Secondary structure (DSSP, 8-state):
-------------------------------PPP-----PPP--EEESS-PEEEETTEEEEEEES--TT----SEEEEEEESS--PPPPSSTT-EEEEEEEGGGEEEEEEE-TTTEEEEEEEE-GGG--EEE--TT-EEEEEEESS-EEETTTEEE-TT-EEEE-TTS-SEEEEEPPTT---EEEEEEEEESSSS------

Radius of gyration: 25.79 Å; chains: 1; bounding box: 75×80×39 Å

Sequence (201 aa):
MRTVLPGRSSPIPGTRVPGHSRRPCDERGGSCPPRERGGGPMRLLLRANAHRHVGGACWEVAASPDTPRRERWQWQVCLLAGDRGHADAPSPTALRVAAPLPGGTTVEVAADPLTVAPAVEVLDPGSSPTVVRTDGELVVLIASGGRVLVEERHLLADADALVLAGDDPLVVGVRRPDGSDSRLAVVRLAPVQDSALSWVP

pLDDT: mean 77.01, std 20.18, range [34.97, 97.94]